Protein AF-0000000079559185 (afdb_homodimer)

pLDDT: mean 90.11, std 10.66, range [38.19, 97.25]

Radius of gyration: 19.34 Å; Cα contacts (8 Å, |Δi|>4): 406; chains: 2; bounding box: 39×50×42 Å

Solvent-accessible surface area (backbone atoms only — not comparable to full-atom values): 12097 Å² total; per-residue (Å²): 124,91,65,56,33,27,35,40,38,40,37,74,59,31,42,34,42,37,38,41,38,71,92,58,37,31,36,39,35,41,38,33,41,38,84,60,42,97,77,75,88,45,91,60,77,40,72,41,22,34,57,38,68,62,51,52,59,58,54,70,74,58,57,94,73,34,48,76,46,80,47,67,48,95,84,58,50,37,40,34,42,37,38,35,38,70,84,82,64,47,76,48,78,48,80,45,73,43,41,93,55,80,88,71,85,129,123,91,65,56,34,27,36,41,37,38,36,73,59,31,42,34,39,39,36,41,37,72,94,59,38,33,38,41,35,41,38,34,40,38,83,60,42,94,74,74,88,46,91,60,76,42,72,42,21,34,57,37,68,61,51,52,59,58,55,70,73,58,58,95,73,34,47,76,47,79,48,68,48,94,82,58,51,37,41,35,42,37,39,35,39,69,83,80,65,46,77,47,79,48,80,44,71,42,42,91,56,80,89,71,84,127

Foldseek 3Di:
DPAFKKKWWDDQFWIKIWTADPVVRDIDMDIDTPVVDPDDDDDDIDIWMDHPVVVVVVCVVADPPWDWDWDADPVRQKIKIWTADPPPRDIDIDIDGIDDDDDDDD/DPAFKKKWWDDQFWIKIWTADPVVRDIDMDIDTCVVDPDDDDDDIDIWMDHPVVVVVVCVVADPPWDWDWDADPVRQKIKIWTADPPPRDIDIDIDGIDDDDDDDD

Structure (mmCIF, N/CA/C/O backbone):
data_AF-0000000079559185-model_v1
#
loop_
_entity.id
_entity.type
_entity.pdbx_description
1 polymer 'Proliferating cell nuclear antigen'
#
loop_
_atom_site.group_PDB
_atom_site.id
_atom_site.type_symbol
_atom_site.label_atom_id
_atom_site.label_alt_id
_atom_site.label_comp_id
_atom_site.label_asym_id
_atom_site.label_entity_id
_atom_site.label_seq_id
_atom_site.pdbx_PDB_ins_code
_atom_site.Cartn_x
_atom_site.Cartn_y
_atom_site.Cartn_z
_atom_site.occupancy
_atom_site.B_iso_or_equiv
_atom_site.auth_seq_id
_atom_site.auth_comp_id
_atom_site.auth_asym_id
_atom_site.auth_atom_id
_atom_site.pdbx_PDB_model_num
ATOM 1 N N . MET A 1 1 ? -5.406 7.66 -22.297 1 38.19 1 MET A N 1
ATOM 2 C CA . MET A 1 1 ? -6.238 7.66 -21.094 1 38.19 1 MET A CA 1
ATOM 3 C C . MET A 1 1 ? -5.465 7.133 -19.891 1 38.19 1 MET A C 1
ATOM 5 O O . MET A 1 1 ? -4.832 6.082 -19.969 1 38.19 1 MET A O 1
ATOM 9 N N . LEU A 1 2 ? -5.008 7.957 -19.156 1 45.78 2 LEU A N 1
ATOM 10 C CA . LEU A 1 2 ? -4.199 7.605 -17.984 1 45.78 2 LEU A CA 1
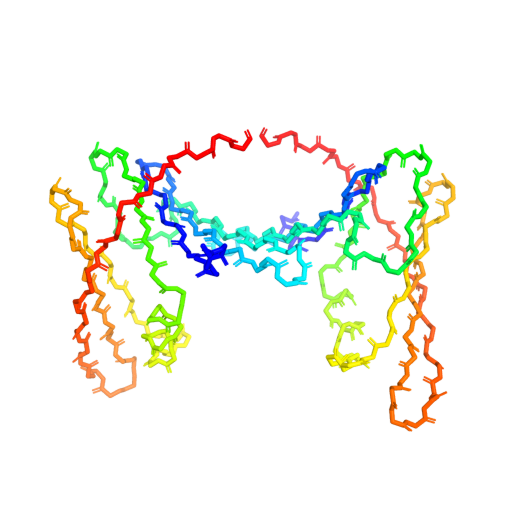ATOM 11 C C . LEU A 1 2 ? -4.887 6.523 -17.156 1 45.78 2 LEU A C 1
ATOM 13 O O . LEU A 1 2 ? -5.891 6.793 -16.5 1 45.78 2 LEU A O 1
ATOM 17 N N . SER A 1 3 ? -5.129 5.289 -17.625 1 65.94 3 SER A N 1
ATOM 18 C CA . SER A 1 3 ? -5.895 4.246 -16.938 1 65.94 3 SER A CA 1
ATOM 19 C C . SER A 1 3 ? -5.184 3.77 -15.68 1 65.94 3 SER A C 1
ATOM 21 O O . SER A 1 3 ? -3.951 3.766 -15.617 1 65.94 3 SER A O 1
ATOM 23 N N . ASN A 1 4 ? -5.973 3.832 -14.539 1 82.81 4 ASN A N 1
ATOM 24 C CA . ASN A 1 4 ? -5.555 3.119 -13.336 1 82.81 4 ASN A CA 1
ATOM 25 C C . ASN A 1 4 ? -5.004 1.736 -13.664 1 82.81 4 ASN A C 1
ATOM 27 O O . ASN A 1 4 ? -5.621 0.979 -14.414 1 82.81 4 ASN A O 1
ATOM 31 N N . GLY A 1 5 ? -3.75 1.573 -13.367 1 89.69 5 GLY A N 1
ATOM 32 C CA . GLY A 1 5 ? -3.1 0.311 -13.688 1 89.69 5 GLY A CA 1
ATOM 33 C C . GLY A 1 5 ? -2.312 -0.262 -12.523 1 89.69 5 GLY A C 1
ATOM 34 O O . GLY A 1 5 ? -2.082 0.424 -11.523 1 89.69 5 GLY A O 1
ATOM 35 N N . ALA A 1 6 ? -2.123 -1.551 -12.695 1 93 6 ALA A N 1
ATOM 36 C CA . ALA A 1 6 ? -1.248 -2.256 -11.758 1 93 6 ALA A CA 1
ATOM 37 C C . ALA A 1 6 ? -0.082 -2.914 -12.492 1 93 6 ALA A C 1
ATOM 39 O O . ALA A 1 6 ? -0.241 -3.406 -13.609 1 93 6 ALA A O 1
ATOM 40 N N . THR A 1 7 ? 1.084 -2.822 -11.852 1 93.69 7 THR A N 1
ATOM 41 C CA . THR A 1 7 ? 2.268 -3.457 -12.422 1 93.69 7 THR A CA 1
ATOM 42 C C . THR A 1 7 ? 2.879 -4.445 -11.438 1 93.69 7 THR A C 1
ATOM 44 O O . THR A 1 7 ? 2.961 -4.164 -10.234 1 93.69 7 THR A O 1
ATOM 47 N N . PHE A 1 8 ? 3.223 -5.57 -11.992 1 92.88 8 PHE A N 1
ATOM 48 C CA . PHE A 1 8 ? 3.932 -6.609 -11.258 1 92.8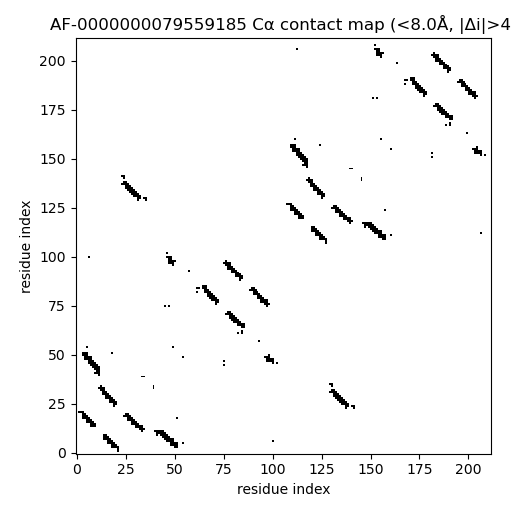8 8 PHE A CA 1
ATOM 49 C C . PHE A 1 8 ? 5.41 -6.625 -11.625 1 92.88 8 PHE A C 1
ATOM 51 O O . PHE A 1 8 ? 5.758 -6.617 -12.805 1 92.88 8 PHE A O 1
ATOM 58 N N . ASP A 1 9 ? 6.172 -6.656 -10.602 1 94.12 9 ASP A N 1
ATOM 59 C CA . ASP A 1 9 ? 7.617 -6.773 -10.781 1 94.12 9 ASP A CA 1
ATOM 60 C C . ASP A 1 9 ? 8.164 -7.984 -10.031 1 94.12 9 ASP A C 1
ATOM 62 O O . ASP A 1 9 ? 8.117 -8.039 -8.797 1 94.12 9 ASP A O 1
ATOM 66 N N . TYR A 1 10 ? 8.703 -8.938 -10.812 1 93.88 10 TYR A N 1
ATOM 67 C CA . TYR A 1 10 ? 9.258 -10.156 -10.234 1 93.88 10 TYR A CA 1
ATOM 68 C C . TYR A 1 10 ? 10.766 -10.219 -10.453 1 93.88 10 TYR A C 1
ATOM 70 O O . TYR A 1 10 ? 11.242 -10 -11.57 1 93.88 10 TYR A O 1
ATOM 78 N N . SER A 1 11 ? 11.453 -10.453 -9.43 1 94.56 11 SER A N 1
ATOM 79 C CA . SER A 1 11 ? 12.867 -10.789 -9.492 1 94.56 11 SER A CA 1
ATOM 80 C C . SER A 1 11 ? 13.18 -12.039 -8.664 1 94.56 11 SER A C 1
ATOM 82 O O . SER A 1 11 ? 12.289 -12.586 -8.008 1 94.56 11 SER A O 1
ATOM 84 N N . SER A 1 12 ? 14.445 -12.422 -8.719 1 94.75 12 SER A N 1
ATOM 85 C CA . SER A 1 12 ? 14.836 -13.578 -7.922 1 94.75 12 SER A CA 1
ATOM 86 C C . SER A 1 12 ? 14.758 -13.273 -6.43 1 94.75 12 SER A C 1
ATOM 88 O O . SER A 1 12 ? 14.688 -14.195 -5.609 1 94.75 12 SER A O 1
ATOM 90 N N . ALA A 1 13 ? 14.672 -12 -6.055 1 94.69 13 ALA A N 1
ATOM 91 C CA . ALA A 1 13 ? 14.773 -11.641 -4.645 1 94.69 13 ALA A CA 1
ATOM 92 C C . ALA A 1 13 ? 13.422 -11.188 -4.09 1 94.69 13 ALA A C 1
ATOM 94 O O . ALA A 1 13 ? 13.195 -11.25 -2.881 1 94.69 13 ALA A O 1
ATOM 95 N N . ARG A 1 14 ? 12.586 -10.672 -5.027 1 95.25 14 ARG A N 1
ATOM 96 C CA . ARG A 1 14 ? 11.391 -10.039 -4.484 1 95.25 14 ARG A CA 1
ATOM 97 C C . ARG A 1 14 ? 10.266 -10.016 -5.52 1 95.25 14 ARG A C 1
ATOM 99 O O . ARG A 1 14 ? 10.516 -10.141 -6.719 1 95.25 14 ARG A O 1
ATOM 106 N N . PHE A 1 15 ? 9.125 -9.961 -4.973 1 95.5 15 PHE A N 1
ATOM 107 C CA . PHE A 1 15 ? 7.922 -9.602 -5.715 1 95.5 15 PHE A CA 1
ATOM 108 C C . PHE A 1 15 ? 7.426 -8.219 -5.309 1 95.5 15 PHE A C 1
ATOM 110 O O . PHE A 1 15 ? 7.414 -7.883 -4.125 1 95.5 15 PHE A O 1
ATOM 117 N N . SER A 1 16 ? 7.055 -7.336 -6.34 1 96.25 16 SER A N 1
ATOM 118 C CA . SER A 1 16 ? 6.457 -6.043 -6.027 1 96.25 16 SER A CA 1
ATOM 119 C C . SER A 1 16 ? 5.219 -5.785 -6.879 1 96.25 16 SER A C 1
ATOM 121 O O . SER A 1 1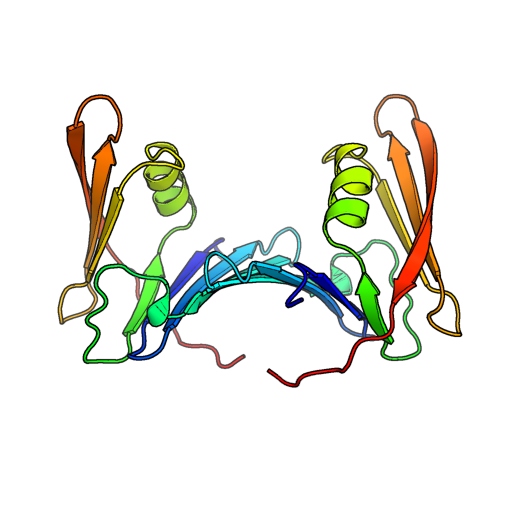6 ? 5.164 -6.188 -8.039 1 96.25 16 SER A O 1
ATOM 123 N N . LEU A 1 17 ? 4.266 -5.207 -6.277 1 95.38 17 LEU A N 1
ATOM 124 C CA . LEU A 1 17 ? 3.037 -4.758 -6.926 1 95.38 17 LEU A CA 1
ATOM 125 C C . LEU A 1 17 ? 2.848 -3.256 -6.754 1 95.38 17 LEU A C 1
ATOM 127 O O . LEU A 1 17 ? 2.932 -2.736 -5.641 1 95.38 17 LEU A O 1
ATOM 131 N N . GLU A 1 18 ? 2.674 -2.598 -7.887 1 94.69 18 GLU A N 1
ATOM 132 C CA . GLU A 1 18 ? 2.432 -1.158 -7.867 1 94.69 18 GLU A CA 1
ATOM 133 C C . GLU A 1 18 ? 1.095 -0.815 -8.516 1 94.69 18 GLU A C 1
ATOM 135 O O . GLU A 1 18 ? 0.798 -1.279 -9.625 1 94.69 18 GLU A O 1
ATOM 140 N N . ALA A 1 19 ? 0.3 -0.101 -7.82 1 93.81 19 ALA A N 1
ATOM 141 C CA . ALA A 1 19 ? -0.965 0.398 -8.352 1 93.81 19 ALA A CA 1
ATOM 142 C C . ALA A 1 19 ? -1.006 1.923 -8.336 1 93.81 19 ALA A C 1
ATOM 144 O O . ALA A 1 19 ? -0.575 2.549 -7.359 1 93.81 19 ALA A O 1
ATOM 145 N N . ILE A 1 20 ? -1.457 2.459 -9.43 1 90.81 20 ILE A N 1
ATOM 146 C CA . ILE A 1 20 ? -1.522 3.912 -9.555 1 90.81 20 ILE A CA 1
ATOM 147 C C . ILE A 1 20 ? -2.979 4.352 -9.688 1 90.81 20 ILE A C 1
ATOM 149 O O . ILE A 1 20 ? -3.758 3.734 -10.414 1 90.81 20 ILE A O 1
ATOM 153 N N . ASP A 1 21 ? -3.305 5.312 -8.898 1 89.5 21 ASP A N 1
ATOM 154 C CA . ASP A 1 21 ? -4.566 6.039 -9.016 1 89.5 21 ASP A CA 1
ATOM 155 C C . ASP A 1 21 ? -4.328 7.488 -9.43 1 89.5 21 ASP A C 1
ATOM 157 O O . ASP A 1 21 ? -3.992 8.328 -8.594 1 89.5 21 ASP A O 1
ATOM 161 N N . PHE A 1 22 ? -4.594 7.789 -10.695 1 87.19 22 PHE A N 1
ATOM 162 C CA . PHE A 1 22 ? -4.312 9.102 -11.266 1 87.19 22 PHE A CA 1
ATOM 163 C C . PHE A 1 22 ? -5.262 10.148 -10.695 1 87.19 22 PHE A C 1
ATOM 165 O O . PHE A 1 22 ? -4.883 11.312 -10.523 1 87.19 22 PHE A O 1
ATOM 172 N N . ASN A 1 23 ? -6.453 9.773 -10.391 1 85.38 23 ASN A N 1
ATOM 173 C CA . ASN A 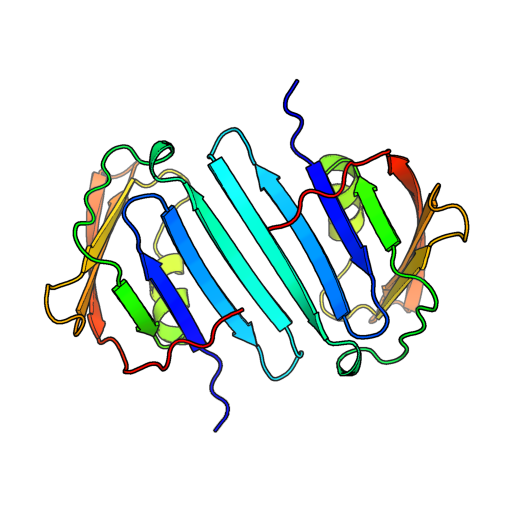1 23 ? -7.441 10.719 -9.883 1 85.38 23 ASN A CA 1
ATOM 174 C C . ASN A 1 23 ? -7.012 11.312 -8.547 1 85.38 23 ASN A C 1
ATOM 176 O O . ASN A 1 23 ? -7.266 12.492 -8.281 1 85.38 23 ASN A O 1
ATOM 180 N N . HIS A 1 24 ? -6.297 10.594 -7.789 1 86.06 24 HIS A N 1
ATOM 181 C CA . HIS A 1 24 ? -5.891 11.039 -6.461 1 86.06 24 HIS A CA 1
ATOM 182 C C . HIS A 1 24 ? -4.375 11.18 -6.371 1 86.06 24 HIS A C 1
ATOM 184 O O . HIS A 1 24 ? -3.834 11.398 -5.285 1 86.06 24 HIS A O 1
ATOM 190 N N . SER A 1 25 ? -3.773 11.125 -7.504 1 90.62 25 SER A N 1
ATOM 191 C CA . SER A 1 25 ? -2.32 11.234 -7.566 1 90.62 25 SER A CA 1
ATOM 192 C C . SER A 1 25 ? -1.653 10.328 -6.535 1 90.62 25 SER A C 1
ATOM 194 O O . SER A 1 25 ? -0.763 10.766 -5.805 1 90.62 25 SER A O 1
ATOM 196 N N . LYS A 1 26 ? -2.154 9.109 -6.477 1 93.56 26 LYS A N 1
ATOM 197 C CA . LYS A 1 26 ? -1.707 8.148 -5.473 1 93.56 26 LYS A CA 1
ATOM 198 C C . LYS A 1 26 ? -1.08 6.922 -6.125 1 93.56 26 LYS A C 1
ATOM 200 O O . LYS A 1 26 ? -1.583 6.422 -7.137 1 93.56 26 LYS A O 1
ATOM 205 N N . THR A 1 27 ? 0.008 6.477 -5.488 1 94.81 27 THR A N 1
ATOM 206 C CA . THR A 1 27 ? 0.634 5.203 -5.828 1 94.81 27 THR A CA 1
ATOM 207 C C . THR A 1 27 ? 0.78 4.324 -4.59 1 94.81 27 THR A C 1
ATOM 209 O O . THR A 1 27 ? 1.235 4.789 -3.541 1 94.81 27 THR A O 1
ATOM 212 N N . VAL A 1 28 ? 0.348 3.168 -4.742 1 95.69 28 VAL A N 1
ATOM 213 C CA . VAL A 1 28 ? 0.583 2.189 -3.688 1 95.69 28 VAL A CA 1
ATOM 214 C C . VAL A 1 28 ? 1.521 1.097 -4.195 1 95.69 28 VAL A C 1
ATOM 216 O O . VAL A 1 28 ? 1.368 0.609 -5.316 1 95.69 28 VAL A O 1
ATOM 219 N N . VAL A 1 29 ? 2.461 0.797 -3.285 1 96.31 29 VAL A N 1
ATOM 220 C CA . VAL A 1 29 ? 3.432 -0.24 -3.621 1 96.31 29 VAL A CA 1
ATOM 221 C C . VAL A 1 29 ? 3.467 -1.291 -2.514 1 96.31 29 VAL A C 1
ATOM 223 O O . VAL A 1 29 ? 3.547 -0.953 -1.33 1 96.31 29 VAL A O 1
ATOM 226 N N . LEU A 1 30 ? 3.344 -2.5 -2.922 1 96.75 30 LEU A N 1
ATOM 227 C CA . LEU A 1 30 ? 3.547 -3.652 -2.053 1 96.75 30 LEU A CA 1
ATOM 228 C C . LEU A 1 30 ? 4.836 -4.383 -2.41 1 96.75 30 LEU A C 1
ATOM 230 O O . LEU A 1 30 ? 5.078 -4.688 -3.58 1 96.75 30 LEU A O 1
ATOM 234 N N . LEU A 1 31 ? 5.641 -4.586 -1.421 1 96.69 31 LEU A N 1
ATOM 235 C CA . LEU A 1 31 ? 6.875 -5.34 -1.604 1 96.69 31 LEU A CA 1
ATOM 236 C C . LEU A 1 31 ? 6.891 -6.582 -0.724 1 96.69 31 LEU A C 1
ATOM 238 O O . LEU A 1 31 ? 6.648 -6.5 0.482 1 96.69 31 LEU A O 1
ATOM 242 N N . LEU A 1 32 ? 7.199 -7.695 -1.331 1 96.06 32 LEU A N 1
ATOM 243 C CA . LEU A 1 32 ? 7.348 -8.953 -0.606 1 96.06 32 LEU A CA 1
ATOM 244 C C . LEU A 1 32 ? 8.695 -9.602 -0.912 1 96.06 32 LEU A C 1
ATOM 246 O O . LEU A 1 32 ? 9.047 -9.781 -2.078 1 96.06 32 LEU A O 1
ATOM 250 N N . HIS A 1 33 ? 9.375 -9.93 0.141 1 96 33 HIS A N 1
ATOM 251 C CA . HIS A 1 33 ? 10.633 -10.641 -0.039 1 96 33 HIS A CA 1
ATOM 252 C C . HIS A 1 33 ? 10.398 -12.109 -0.39 1 96 33 HIS A C 1
ATOM 254 O O . HIS A 1 33 ? 9.477 -12.734 0.135 1 96 33 HIS A O 1
ATOM 260 N N . ALA A 1 34 ? 11.367 -12.633 -1.214 1 95.5 34 ALA A N 1
ATOM 261 C CA . ALA A 1 34 ? 11.266 -14.023 -1.666 1 95.5 34 ALA A CA 1
ATOM 262 C C . ALA A 1 34 ? 11.234 -14.984 -0.483 1 95.5 34 ALA A C 1
ATOM 264 O O . ALA A 1 34 ? 10.539 -16 -0.521 1 95.5 34 ALA A O 1
ATOM 265 N N . ARG A 1 35 ? 11.875 -14.633 0.538 1 93.38 35 ARG A N 1
ATOM 266 C CA . ARG A 1 35 ? 12.023 -15.516 1.689 1 93.38 35 ARG A CA 1
ATOM 267 C C . ARG A 1 35 ? 10.688 -15.695 2.414 1 93.38 35 ARG A C 1
ATOM 269 O O . ARG A 1 35 ? 10.539 -16.609 3.223 1 93.38 35 ARG A O 1
ATOM 276 N N . GLY A 1 36 ? 9.758 -14.852 2.18 1 93.62 36 GLY A N 1
ATOM 277 C CA . GLY A 1 36 ? 8.453 -14.93 2.824 1 93.62 36 GLY A CA 1
ATOM 278 C C . GLY A 1 36 ? 7.516 -15.906 2.145 1 93.62 36 GLY A C 1
ATOM 279 O O . GLY A 1 36 ? 6.41 -16.156 2.635 1 93.62 36 GLY A O 1
ATOM 280 N N . PHE A 1 37 ? 7.941 -16.5 1.024 1 94.25 37 PHE A N 1
ATOM 281 C CA . PHE A 1 37 ? 7.133 -17.453 0.273 1 94.25 37 PHE A CA 1
ATOM 282 C C . PHE A 1 37 ? 7.512 -18.891 0.631 1 94.25 37 PHE A C 1
ATOM 284 O O . PHE A 1 37 ? 8.672 -19.156 0.96 1 94.25 37 PHE A O 1
ATOM 291 N N . TYR A 1 38 ? 6.473 -19.703 0.568 1 95 38 TYR A N 1
ATOM 292 C CA . TYR A 1 38 ? 6.777 -21.125 0.742 1 95 38 TYR A CA 1
ATOM 293 C C . TYR A 1 38 ? 7.66 -21.625 -0.391 1 95 38 TYR A C 1
ATOM 295 O O . TYR A 1 38 ? 8.602 -22.391 -0.157 1 95 38 TYR A O 1
ATOM 303 N N . HIS A 1 39 ? 7.293 -21.25 -1.595 1 95.56 39 HIS A N 1
ATOM 304 C CA . HIS A 1 39 ? 8.062 -21.547 -2.801 1 95.56 39 HIS A CA 1
ATOM 305 C C . HIS A 1 39 ? 8.141 -20.312 -3.705 1 95.56 39 HIS A C 1
ATOM 307 O O . HIS A 1 39 ? 7.137 -19.641 -3.932 1 95.56 39 HIS A O 1
ATOM 313 N N . TYR A 1 40 ? 9.375 -20.047 -4.07 1 95.75 40 TYR A N 1
ATOM 314 C CA . TYR A 1 40 ? 9.594 -18.891 -4.938 1 95.75 40 TYR A CA 1
ATOM 315 C C . TYR A 1 40 ? 10.648 -19.188 -5.992 1 95.75 40 TYR A C 1
ATOM 317 O O . TYR A 1 40 ? 11.828 -19.375 -5.672 1 95.75 40 TYR A O 1
ATOM 325 N N . LEU A 1 41 ? 10.164 -19.328 -7.27 1 94 41 LEU A N 1
ATOM 326 C CA . LEU A 1 41 ? 11.062 -19.578 -8.391 1 94 41 LEU A CA 1
ATOM 327 C C . LEU A 1 41 ? 10.883 -18.516 -9.477 1 94 41 LEU A C 1
ATOM 329 O O . LEU A 1 41 ? 9.797 -18.406 -10.047 1 94 41 LEU A O 1
ATOM 333 N N . CYS A 1 42 ? 11.867 -17.734 -9.57 1 91.94 42 CYS A N 1
ATOM 334 C CA . CYS A 1 42 ? 11.883 -16.719 -10.617 1 91.94 42 CYS A CA 1
ATOM 335 C C . CYS A 1 42 ? 13.25 -16.672 -11.297 1 91.94 42 CYS A C 1
ATOM 337 O O . CYS A 1 42 ? 14.25 -16.328 -10.656 1 91.94 42 CYS A O 1
ATOM 339 N N . HIS A 1 43 ? 13.234 -17.016 -12.539 1 86.5 43 HIS A N 1
ATOM 340 C CA . HIS A 1 43 ? 14.5 -17.078 -13.266 1 86.5 43 HIS A CA 1
ATOM 341 C C . HIS A 1 43 ? 14.812 -15.75 -13.945 1 86.5 43 HIS A C 1
ATOM 343 O O . HIS A 1 43 ? 15.969 -15.32 -13.984 1 86.5 43 HIS A O 1
ATOM 349 N N . ASP A 1 44 ? 13.852 -15.148 -14.508 1 88.62 44 ASP A N 1
ATOM 350 C CA . ASP A 1 44 ? 14.031 -13.867 -15.18 1 88.62 44 ASP A CA 1
ATOM 351 C C . ASP A 1 44 ? 13.25 -12.758 -14.469 1 88.62 44 ASP A C 1
ATOM 353 O O . ASP A 1 44 ? 12.188 -13.008 -13.898 1 88.62 44 ASP A O 1
ATOM 357 N N . ASN A 1 45 ? 13.875 -11.578 -14.531 1 90.81 45 ASN A N 1
ATOM 358 C CA . ASN A 1 45 ? 13.094 -10.438 -14.07 1 90.81 45 ASN A CA 1
ATOM 359 C C . ASN A 1 45 ? 11.922 -10.141 -15.008 1 90.81 45 ASN A C 1
ATOM 361 O O . ASN A 1 45 ? 12.102 -10.07 -16.219 1 90.81 45 ASN A O 1
ATOM 365 N N . LEU A 1 46 ? 10.789 -10.094 -14.398 1 90.75 46 LEU A N 1
ATOM 366 C CA . LEU A 1 46 ? 9.594 -9.828 -15.195 1 90.75 46 LEU A CA 1
ATOM 367 C C . LEU A 1 46 ? 8.898 -8.555 -14.719 1 90.75 46 LEU A C 1
ATOM 369 O O . LEU A 1 46 ? 8.82 -8.297 -13.516 1 90.75 46 LEU A O 1
ATOM 373 N N . TYR A 1 47 ? 8.539 -7.73 -15.703 1 92.44 47 TYR A N 1
ATOM 374 C CA . TYR A 1 47 ? 7.762 -6.516 -15.477 1 92.44 47 TYR A CA 1
ATOM 375 C C . TYR A 1 47 ? 6.492 -6.52 -16.312 1 92.44 47 TYR A C 1
ATOM 377 O O . TYR A 1 47 ? 6.547 -6.371 -17.547 1 92.44 47 TYR A O 1
ATOM 385 N N . LEU A 1 48 ? 5.34 -6.617 -15.547 1 91.75 48 LEU A N 1
ATOM 386 C CA . LEU A 1 48 ? 4.105 -6.914 -16.266 1 91.75 48 LEU A CA 1
ATOM 387 C C . LEU A 1 48 ? 3 -5.941 -15.867 1 91.75 48 LEU A C 1
ATOM 389 O O . LEU A 1 48 ? 2.957 -5.473 -14.727 1 91.75 48 LEU A O 1
ATOM 393 N N . GLY A 1 49 ? 2.148 -5.641 -16.766 1 93.5 49 GLY A N 1
ATOM 394 C CA . GLY A 1 49 ? 1.017 -4.762 -16.516 1 93.5 49 GLY A CA 1
ATOM 395 C C . GLY A 1 49 ? -0.319 -5.48 -16.562 1 93.5 49 GLY A C 1
ATOM 396 O O . GLY A 1 49 ? -0.488 -6.438 -17.312 1 93.5 49 GLY A O 1
ATOM 397 N N . MET A 1 50 ? -1.161 -4.938 -15.742 1 91.25 50 MET A N 1
ATOM 398 C CA . MET A 1 50 ? -2.516 -5.484 -15.734 1 91.25 50 MET A CA 1
ATOM 399 C C . MET A 1 50 ? -3.537 -4.402 -15.406 1 91.25 50 MET A C 1
ATOM 401 O O . MET A 1 50 ? -3.197 -3.393 -14.781 1 91.25 50 MET A O 1
ATOM 405 N N . ASP A 1 51 ? -4.719 -4.727 -15.906 1 89.25 51 ASP A N 1
ATOM 406 C CA . ASP A 1 51 ? -5.836 -3.867 -15.531 1 89.25 51 ASP A CA 1
ATOM 407 C C . ASP A 1 51 ? -6.16 -4.004 -14.047 1 89.25 51 ASP A C 1
ATOM 409 O O . ASP A 1 51 ? -6.344 -5.113 -13.547 1 89.25 51 ASP A O 1
ATOM 413 N N . LEU A 1 52 ? -6.211 -2.9 -13.383 1 89.31 52 LEU A N 1
ATOM 414 C CA . LEU A 1 52 ? -6.41 -2.891 -11.938 1 89.31 52 LEU A CA 1
ATOM 415 C C . LEU A 1 52 ? -7.777 -3.465 -11.57 1 89.31 52 LEU A C 1
ATOM 417 O O . LEU A 1 52 ? -7.91 -4.172 -10.57 1 89.31 52 LEU A O 1
ATOM 421 N N . HIS A 1 53 ? -8.742 -3.123 -12.297 1 90.25 53 HIS A N 1
ATOM 422 C CA . HIS A 1 53 ? -10.078 -3.643 -12.062 1 90.25 53 HIS A CA 1
ATOM 423 C C . HIS A 1 53 ? -10.094 -5.168 -12.109 1 90.25 53 HIS A C 1
ATOM 425 O O . HIS A 1 53 ? -10.656 -5.812 -11.219 1 90.25 53 HIS A O 1
ATOM 431 N N . THR A 1 54 ? -9.477 -5.727 -13.086 1 90 54 THR A N 1
ATOM 432 C CA . THR A 1 54 ? -9.406 -7.176 -13.242 1 90 54 THR A CA 1
ATOM 433 C C . THR A 1 54 ? -8.703 -7.809 -12.047 1 90 54 THR A C 1
ATOM 435 O O . THR A 1 54 ? -9.172 -8.812 -11.5 1 90 54 THR A O 1
ATOM 438 N N . MET A 1 55 ? -7.637 -7.227 -11.641 1 89.19 55 MET A N 1
ATOM 439 C CA . MET A 1 55 ? -6.887 -7.734 -10.5 1 89.19 55 MET A CA 1
ATOM 440 C C . MET A 1 55 ? -7.73 -7.688 -9.227 1 89.19 55 MET A C 1
ATOM 442 O O . MET A 1 55 ? -7.754 -8.648 -8.461 1 89.19 55 MET A O 1
ATOM 446 N N . THR A 1 56 ? -8.328 -6.551 -9.031 1 91.56 56 THR A N 1
ATOM 447 C CA . THR A 1 56 ? -9.172 -6.379 -7.855 1 91.56 56 THR A CA 1
ATOM 448 C C . THR A 1 56 ? -10.258 -7.453 -7.805 1 91.56 56 THR A C 1
ATOM 450 O O . THR A 1 56 ? -10.508 -8.039 -6.746 1 91.56 56 THR A O 1
ATOM 453 N N . ASN A 1 57 ? -10.844 -7.754 -8.883 1 92.94 57 ASN A N 1
ATOM 454 C CA . ASN A 1 57 ? -11.891 -8.773 -8.969 1 92.94 57 ASN A CA 1
ATOM 455 C C . ASN A 1 57 ? -11.367 -10.141 -8.555 1 92.94 57 ASN A C 1
ATOM 457 O O . ASN A 1 57 ? -12.039 -10.875 -7.824 1 92.94 57 ASN A O 1
ATOM 461 N N . VAL A 1 58 ? -10.234 -10.461 -8.969 1 93.06 58 VAL A N 1
ATOM 462 C CA . VAL A 1 58 ? -9.641 -11.758 -8.656 1 93.06 58 VAL A CA 1
ATOM 463 C C . VAL A 1 58 ? -9.312 -11.828 -7.168 1 93.06 58 VAL A C 1
ATOM 465 O O . VAL A 1 58 ? -9.578 -12.844 -6.52 1 93.06 58 VAL A O 1
ATOM 468 N N . LEU A 1 59 ? -8.836 -10.773 -6.629 1 90.56 59 LEU A N 1
ATOM 469 C CA . LEU A 1 59 ? -8.383 -10.773 -5.242 1 90.56 59 LEU A CA 1
ATOM 470 C C . LEU A 1 59 ? -9.57 -10.773 -4.281 1 90.56 59 LEU A C 1
ATOM 472 O O . LEU A 1 59 ? -9.414 -11.109 -3.104 1 90.56 59 LEU A O 1
ATOM 476 N N . ARG A 1 60 ? -10.656 -10.383 -4.727 1 91.56 60 ARG A N 1
ATOM 477 C CA . ARG A 1 60 ? -11.875 -10.422 -3.916 1 91.56 60 ARG A CA 1
ATOM 478 C C . ARG A 1 60 ? -12.297 -11.859 -3.635 1 91.56 60 ARG A C 1
ATOM 480 O O . ARG A 1 60 ? -13.102 -12.102 -2.729 1 91.56 60 ARG A O 1
ATOM 487 N N . CYS A 1 61 ? -11.773 -12.734 -4.328 1 90.94 61 CYS A N 1
ATOM 488 C CA . CYS A 1 61 ? -12.203 -14.117 -4.215 1 90.94 61 CYS A CA 1
ATOM 489 C C . CYS A 1 61 ? -11.328 -14.883 -3.232 1 90.94 61 CYS A C 1
ATOM 491 O O . CYS A 1 61 ? -11.547 -16.062 -2.982 1 90.94 61 CYS A O 1
ATOM 493 N N . VAL A 1 62 ? -10.375 -14.266 -2.646 1 93.5 62 VAL A N 1
ATOM 494 C CA . VAL A 1 62 ? -9.391 -14.953 -1.822 1 93.5 62 VAL A CA 1
ATOM 495 C C . VAL A 1 62 ? -9.508 -14.492 -0.372 1 93.5 62 VAL A C 1
ATOM 497 O O . VAL A 1 62 ? -9.719 -13.305 -0.108 1 93.5 62 VAL A O 1
ATOM 500 N N . ASN A 1 63 ? -9.406 -15.484 0.485 1 92.69 63 ASN A N 1
ATOM 501 C CA . ASN A 1 63 ? -9.383 -15.18 1.911 1 92.69 63 ASN A CA 1
ATOM 502 C C . ASN A 1 63 ? -7.957 -15.055 2.439 1 92.69 63 ASN A C 1
ATOM 504 O O . ASN A 1 63 ? -7.02 -15.578 1.837 1 92.69 63 ASN A O 1
ATOM 508 N N . ASN A 1 64 ? -7.809 -14.461 3.621 1 89.75 64 ASN A N 1
ATOM 509 C CA . ASN A 1 64 ? -6.508 -14.164 4.207 1 89.75 64 ASN A CA 1
ATOM 510 C C . ASN A 1 64 ? -5.719 -15.438 4.504 1 89.75 64 ASN A C 1
ATOM 512 O O . ASN A 1 64 ? -4.488 -15.43 4.473 1 89.75 64 ASN A O 1
ATOM 516 N N . ASP A 1 65 ? -6.449 -16.516 4.676 1 93.62 65 ASP A N 1
ATOM 517 C CA . ASP A 1 65 ? -5.781 -17.734 5.082 1 93.62 65 ASP A CA 1
ATOM 518 C C . ASP A 1 65 ? -5.617 -18.688 3.902 1 93.62 65 ASP A C 1
ATOM 520 O O . ASP A 1 65 ? -5.082 -19.797 4.055 1 93.62 65 ASP A O 1
ATOM 524 N N . ASP A 1 66 ? -6.082 -18.219 2.791 1 95.5 66 ASP A N 1
ATOM 525 C CA . ASP A 1 66 ? -5.961 -19.078 1.617 1 95.5 66 ASP A CA 1
ATOM 526 C C . ASP A 1 66 ? -4.512 -19.172 1.142 1 95.5 66 ASP A C 1
ATOM 528 O O . ASP A 1 66 ? -3.734 -18.234 1.345 1 95.5 66 ASP A O 1
ATOM 532 N N . SER A 1 67 ? -4.172 -20.297 0.51 1 96 67 SER A N 1
ATOM 533 C CA . SER A 1 67 ? -2.902 -20.406 -0.205 1 96 67 SER A CA 1
ATOM 534 C C . SER A 1 67 ? -3.012 -19.828 -1.611 1 96 67 SER A C 1
ATOM 536 O O . SER A 1 67 ? -4.012 -20.031 -2.301 1 96 67 SER A O 1
ATOM 538 N N . THR A 1 68 ? -1.996 -19.078 -1.886 1 96 68 THR A N 1
ATOM 539 C CA . THR A 1 68 ? -2.006 -18.438 -3.199 1 96 68 THR A CA 1
ATOM 540 C C . THR A 1 68 ? -0.746 -18.797 -3.982 1 96 68 THR A C 1
ATOM 542 O O . THR A 1 68 ? 0.353 -18.828 -3.424 1 96 68 THR A O 1
ATOM 545 N N . THR A 1 69 ? -0.905 -19.078 -5.328 1 95.44 69 THR A N 1
ATOM 546 C CA . THR A 1 69 ? 0.196 -19.297 -6.262 1 95.44 69 THR A CA 1
ATOM 547 C C . THR A 1 69 ? 0.029 -18.406 -7.496 1 95.44 69 THR A C 1
ATOM 549 O O . THR A 1 69 ? -1.075 -18.281 -8.031 1 95.44 69 THR A O 1
ATOM 552 N N . THR A 1 70 ? 1.103 -17.844 -7.875 1 95.38 70 THR A N 1
ATOM 553 C CA . THR A 1 70 ? 1.12 -17.078 -9.117 1 95.38 70 THR A CA 1
ATOM 554 C C . THR A 1 70 ? 2.141 -17.656 -10.094 1 95.38 70 THR A C 1
ATOM 556 O O . THR A 1 70 ? 3.266 -17.984 -9.703 1 95.38 70 THR A O 1
ATOM 559 N N . GLU A 1 71 ? 1.709 -17.812 -11.344 1 94.94 71 GLU A N 1
ATOM 560 C CA . GLU A 1 71 ? 2.564 -18.297 -12.414 1 94.94 71 GLU A CA 1
ATOM 561 C C . GLU A 1 71 ? 2.482 -17.406 -13.641 1 94.94 71 GLU A C 1
ATOM 563 O O . GLU A 1 71 ? 1.389 -17.047 -14.094 1 94.94 71 GLU A O 1
ATOM 568 N N . VAL A 1 72 ? 3.637 -17.031 -14.109 1 93.38 72 VAL A N 1
ATOM 569 C CA . VAL A 1 72 ? 3.707 -16.234 -15.328 1 93.38 72 VAL A CA 1
ATOM 570 C C . VAL A 1 72 ? 4.379 -17.047 -16.438 1 93.38 72 VAL A C 1
ATOM 572 O O . VAL A 1 72 ? 5.359 -17.75 -16.188 1 93.38 72 VAL A O 1
ATOM 575 N N . ASP A 1 73 ? 3.74 -16.906 -17.578 1 89.31 73 ASP A N 1
ATOM 576 C CA . ASP A 1 73 ? 4.324 -17.656 -18.688 1 89.31 73 ASP A CA 1
ATOM 577 C C . ASP A 1 73 ? 5.645 -17.031 -19.141 1 89.31 73 ASP A C 1
ATOM 579 O O . ASP A 1 73 ? 5.957 -15.891 -18.766 1 89.31 73 ASP A O 1
ATOM 583 N N . HIS A 1 74 ? 6.43 -17.703 -19.906 1 83.06 74 HIS A N 1
ATOM 584 C CA . HIS A 1 74 ? 7.777 -17.297 -20.281 1 83.06 74 HIS A CA 1
ATOM 585 C C . HIS A 1 74 ? 7.75 -16.031 -21.125 1 83.06 74 HIS A C 1
ATOM 587 O O . HIS A 1 74 ? 8.695 -15.242 -21.109 1 83.06 74 HIS A O 1
ATOM 593 N N . HIS A 1 75 ? 6.652 -15.805 -21.875 1 84 75 HIS A N 1
ATOM 594 C CA . HIS A 1 75 ? 6.562 -14.656 -22.766 1 84 75 HIS A CA 1
ATOM 595 C C . HIS A 1 75 ? 6 -13.438 -22.047 1 84 75 HIS A C 1
ATOM 597 O O . HIS A 1 75 ? 6.023 -12.328 -22.578 1 84 75 HIS A O 1
ATOM 603 N N . GLY A 1 76 ? 5.52 -13.703 -20.938 1 86.69 76 GLY A N 1
ATOM 604 C CA . GLY A 1 76 ? 4.926 -12.594 -20.203 1 86.69 76 GLY A CA 1
ATOM 605 C C . GLY A 1 76 ? 3.594 -12.148 -20.766 1 86.69 76 GLY A C 1
ATOM 606 O O . GLY A 1 76 ? 3.246 -10.969 -20.703 1 86.69 76 GLY A O 1
ATOM 607 N N . ASP A 1 77 ? 2.836 -13.062 -21.391 1 90.75 77 ASP A N 1
ATOM 608 C CA . ASP A 1 77 ? 1.55 -12.727 -21.984 1 90.75 77 ASP A CA 1
ATOM 609 C C . ASP A 1 77 ? 0.401 -13 -21.031 1 90.75 77 ASP A C 1
ATOM 611 O O . ASP A 1 77 ? -0.659 -12.383 -21.109 1 90.75 77 ASP A O 1
ATOM 615 N N . ILE A 1 78 ? 0.698 -13.984 -20.141 1 94 78 ILE A N 1
ATOM 616 C CA . ILE A 1 78 ? -0.393 -14.398 -19.266 1 94 78 ILE A CA 1
ATOM 617 C C . ILE A 1 78 ? 0.135 -14.602 -17.844 1 94 78 ILE A C 1
ATOM 619 O O . ILE A 1 78 ? 1.297 -14.969 -17.656 1 94 78 ILE A O 1
ATOM 623 N N . VAL A 1 79 ? -0.749 -14.32 -16.922 1 94.31 79 VAL A N 1
ATOM 624 C CA . VAL A 1 79 ? -0.502 -14.672 -15.523 1 94.31 79 VAL A CA 1
ATOM 625 C C . VAL A 1 79 ? -1.641 -15.547 -15 1 94.31 79 VAL A C 1
ATOM 627 O O . VAL A 1 79 ? -2.811 -15.297 -15.305 1 94.31 79 VAL A O 1
ATOM 630 N N . ALA A 1 80 ? -1.243 -16.609 -14.289 1 96.31 80 ALA A N 1
ATOM 631 C CA . ALA A 1 80 ? -2.23 -17.484 -13.664 1 96.31 80 ALA A CA 1
ATOM 632 C C . ALA A 1 80 ? -2.162 -17.375 -12.141 1 96.31 80 ALA A C 1
ATOM 634 O O . ALA A 1 80 ? -1.078 -17.453 -11.555 1 96.31 80 ALA A O 1
ATOM 635 N N . PHE A 1 81 ? -3.326 -17.188 -11.578 1 95.75 81 PHE A N 1
ATOM 636 C CA . PHE A 1 81 ? -3.477 -17.219 -10.133 1 95.75 81 PHE A CA 1
ATOM 637 C C . PHE A 1 81 ? -4.234 -18.484 -9.703 1 95.75 81 PHE A C 1
ATOM 639 O O . PHE A 1 81 ? -5.262 -18.828 -10.289 1 95.75 81 PHE A O 1
ATOM 646 N N . THR A 1 82 ? -3.668 -19.125 -8.703 1 96.81 82 THR A N 1
ATOM 647 C CA . THR A 1 82 ? -4.332 -20.281 -8.094 1 96.81 82 THR A CA 1
ATOM 648 C C . THR A 1 82 ? -4.523 -20.062 -6.598 1 96.81 82 THR A C 1
ATOM 650 O O . THR A 1 82 ? -3.566 -19.75 -5.883 1 96.81 82 THR A O 1
ATOM 653 N N . PHE A 1 83 ? -5.809 -20.141 -6.207 1 96.81 83 PHE A N 1
ATOM 654 C CA . PHE A 1 83 ? -6.129 -20.016 -4.793 1 96.81 83 PHE A CA 1
ATOM 655 C C . PHE A 1 83 ? -6.691 -21.328 -4.246 1 96.81 83 PHE A C 1
ATOM 657 O O . PHE A 1 83 ? -7.484 -22 -4.91 1 96.81 83 PHE A O 1
ATOM 664 N N . GLN A 1 84 ? -6.207 -21.688 -3.094 1 97.25 84 GLN A N 1
ATOM 665 C CA . GLN A 1 84 ? -6.73 -22.859 -2.383 1 97.25 84 GLN A CA 1
ATOM 666 C C . GLN A 1 84 ? -7.363 -22.453 -1.056 1 97.25 84 GLN A C 1
ATOM 668 O O . GLN A 1 84 ? -6.672 -21.969 -0.154 1 97.25 84 GLN A O 1
ATOM 673 N N . ASP A 1 85 ? -8.703 -22.719 -0.952 1 97 85 ASP A N 1
ATOM 674 C CA . ASP A 1 85 ? -9.477 -22.375 0.241 1 97 85 ASP A CA 1
ATOM 675 C C . ASP A 1 85 ? -8.992 -23.172 1.451 1 97 85 ASP A C 1
ATOM 677 O O . ASP A 1 85 ? -8.859 -24.391 1.378 1 97 85 ASP A O 1
ATOM 681 N N . SER A 1 86 ? -8.75 -22.484 2.467 1 95.25 86 SER A N 1
ATOM 682 C CA . SER A 1 86 ? -8.18 -23.125 3.646 1 95.25 86 SER A CA 1
ATOM 683 C C . SER A 1 86 ? -9.234 -23.891 4.426 1 95.25 86 SER A C 1
ATOM 685 O O . SER A 1 86 ? -8.906 -24.75 5.258 1 95.25 86 SER A O 1
ATOM 687 N N . VAL A 1 87 ? -10.492 -23.594 4.25 1 95.75 87 VAL A N 1
ATOM 688 C CA . VAL A 1 87 ? -11.578 -24.25 4.984 1 95.75 87 VAL A CA 1
ATOM 689 C C . VAL A 1 87 ? -12.18 -25.359 4.133 1 95.75 87 VAL A C 1
ATOM 691 O O . VAL A 1 87 ? -12.18 -26.531 4.535 1 95.75 87 VAL A O 1
ATOM 694 N N . LEU A 1 88 ? -12.602 -25.078 2.904 1 95.56 88 LEU A N 1
ATOM 695 C CA . LEU A 1 88 ? -13.32 -26.031 2.059 1 95.56 88 LEU A CA 1
ATOM 696 C C . LEU A 1 88 ? -12.344 -26.812 1.182 1 95.56 88 LEU A C 1
ATOM 698 O O . LEU A 1 88 ? -12.734 -27.781 0.535 1 95.56 88 LEU A O 1
ATOM 702 N N . ASP A 1 89 ? -11.102 -26.406 1.001 1 95.31 89 ASP A N 1
ATOM 703 C CA . ASP A 1 89 ? -10.047 -27 0.188 1 95.31 89 ASP A CA 1
ATOM 704 C C . ASP A 1 89 ? -10.391 -26.938 -1.298 1 95.31 89 ASP A C 1
ATOM 706 O O . ASP A 1 89 ? -9.875 -27.719 -2.1 1 95.31 89 ASP A O 1
ATOM 710 N N . LYS A 1 90 ? -11.25 -26.031 -1.541 1 95.81 90 LYS A N 1
ATOM 711 C CA . LYS A 1 90 ? -11.586 -25.766 -2.938 1 95.81 90 LYS A CA 1
ATOM 712 C C . LYS A 1 90 ? -10.469 -24.984 -3.635 1 95.81 90 LYS A C 1
ATOM 714 O O . LYS A 1 90 ? -9.867 -24.094 -3.047 1 95.81 90 LYS A O 1
ATOM 719 N N . ILE A 1 91 ? -10.258 -25.422 -4.898 1 97.25 91 ILE A N 1
ATOM 720 C CA . ILE A 1 91 ? -9.211 -24.766 -5.68 1 97.25 91 ILE A CA 1
ATOM 721 C C . ILE A 1 91 ? -9.844 -23.891 -6.762 1 97.25 91 ILE A C 1
ATOM 723 O O . ILE A 1 91 ? -10.719 -24.344 -7.5 1 97.25 91 ILE A O 1
ATOM 727 N N . SER A 1 92 ? -9.523 -22.594 -6.797 1 96.56 92 SER A N 1
ATOM 728 C CA . SER A 1 92 ? -9.898 -21.672 -7.859 1 96.56 92 SER A CA 1
ATOM 729 C C . SER A 1 92 ? -8.695 -21.281 -8.711 1 96.56 92 SER A C 1
ATOM 731 O O . SER A 1 92 ? -7.594 -21.109 -8.195 1 96.56 92 SER A O 1
ATOM 733 N N . HIS A 1 93 ? -8.977 -21.219 -9.992 1 96.56 93 HIS A N 1
ATOM 734 C CA . HIS A 1 93 ? -7.922 -20.922 -10.961 1 96.56 93 HIS A CA 1
ATOM 735 C C . HIS A 1 93 ? -8.352 -19.828 -11.93 1 96.56 93 HIS A C 1
ATOM 737 O O . HIS A 1 93 ? -9.398 -19.938 -12.57 1 96.56 93 HIS A O 1
ATOM 743 N N . PHE A 1 94 ? -7.543 -18.75 -11.992 1 96.12 94 PHE A N 1
ATOM 744 C CA . PHE A 1 94 ? -7.809 -17.609 -12.875 1 96.12 94 PHE A CA 1
ATOM 745 C C . PHE A 1 94 ? -6.629 -17.375 -13.805 1 96.12 94 PHE A C 1
ATOM 747 O O . PHE A 1 94 ? -5.473 -17.422 -13.383 1 96.12 94 PHE A O 1
ATOM 754 N N . VAL A 1 95 ? -6.949 -17.125 -15.086 1 95.25 95 VAL A N 1
ATOM 755 C CA . VAL A 1 95 ? -5.941 -16.766 -16.078 1 95.25 95 VAL A CA 1
ATOM 756 C C . VAL A 1 95 ? -6.258 -15.383 -16.656 1 95.25 95 VAL A C 1
ATOM 758 O O . VAL A 1 95 ? -7.363 -15.141 -17.141 1 95.25 95 VAL A O 1
ATOM 761 N N . LEU A 1 96 ? -5.297 -14.57 -16.547 1 93.94 96 LEU A N 1
ATOM 762 C CA . LEU A 1 96 ? -5.488 -13.195 -17 1 93.94 96 LEU A CA 1
ATOM 763 C C . LEU A 1 96 ? -4.461 -12.828 -18.062 1 93.94 96 LEU A C 1
ATOM 765 O O . LEU A 1 96 ? -3.328 -13.312 -18.031 1 93.94 96 LEU A O 1
ATOM 769 N N . TRP A 1 97 ? -4.883 -11.938 -18.969 1 91.94 97 TRP A N 1
ATOM 770 C CA . TRP A 1 97 ? -3.984 -11.406 -20 1 91.94 97 TRP A CA 1
ATOM 771 C C . TRP A 1 97 ? -3.25 -10.172 -19.484 1 91.94 97 TRP A C 1
ATOM 773 O O . TRP A 1 97 ? -3.846 -9.312 -18.828 1 91.94 97 TRP A O 1
ATOM 783 N N . LEU A 1 98 ? -1.974 -10.234 -19.828 1 91.31 98 LEU A N 1
ATOM 784 C CA . LEU A 1 98 ? -1.136 -9.109 -19.422 1 91.31 98 LEU A CA 1
ATOM 785 C C . LEU A 1 98 ? -0.99 -8.102 -20.562 1 91.31 98 LEU A C 1
ATOM 787 O O . LEU A 1 98 ? -1.269 -8.43 -21.719 1 91.31 98 LEU A O 1
ATOM 791 N N . MET A 1 99 ? -0.737 -6.957 -20.078 1 88.5 99 MET A N 1
ATOM 792 C CA . MET A 1 99 ? -0.576 -5.883 -21.047 1 88.5 99 MET A CA 1
ATOM 793 C C . MET A 1 99 ? 0.869 -5.398 -21.094 1 88.5 99 MET A C 1
ATOM 795 O O . MET A 1 99 ? 1.625 -5.602 -20.141 1 88.5 99 MET A O 1
ATOM 799 N N . ASP A 1 100 ? 1.147 -4.816 -22.234 1 84.88 100 ASP A N 1
ATOM 800 C CA . ASP A 1 100 ? 2.479 -4.234 -22.375 1 84.88 100 ASP A CA 1
ATOM 801 C C . ASP A 1 100 ? 2.623 -2.984 -21.5 1 84.88 100 ASP A C 1
ATOM 803 O O . ASP A 1 100 ? 1.743 -2.121 -21.5 1 84.88 100 ASP A O 1
ATOM 807 N N . VAL A 1 101 ? 3.684 -3.068 -20.719 1 84.56 101 VAL A N 1
ATOM 808 C CA . VAL A 1 101 ? 3.947 -1.882 -19.922 1 84.56 101 VAL A CA 1
ATOM 809 C C . VAL A 1 101 ? 5.414 -1.485 -20.047 1 84.56 101 VAL A C 1
ATOM 811 O O . VAL A 1 101 ? 6.27 -2.328 -20.328 1 84.56 101 VAL A O 1
ATOM 814 N N . GLU A 1 102 ? 5.57 -0.211 -20.031 1 77.44 102 GLU A N 1
ATOM 815 C CA . GLU A 1 102 ? 6.934 0.307 -19.984 1 77.44 102 GLU A CA 1
ATOM 816 C C . GLU A 1 102 ? 7.418 0.448 -18.547 1 77.44 102 GLU A C 1
ATOM 818 O O . GLU A 1 102 ? 6.664 0.888 -17.672 1 77.44 102 GLU A O 1
ATOM 823 N N . ARG A 1 103 ? 8.602 -0.212 -18.375 1 72.31 103 ARG A N 1
ATOM 824 C CA . ARG A 1 103 ? 9.164 -0.042 -17.047 1 72.31 103 ARG A CA 1
ATOM 825 C C . ARG A 1 103 ? 9.617 1.396 -16.812 1 72.31 103 ARG A C 1
ATOM 827 O O . ARG A 1 103 ? 10.305 1.973 -17.656 1 72.31 103 ARG A O 1
ATOM 834 N N . LYS A 1 104 ? 8.898 2.012 -15.789 1 59.97 104 LYS A N 1
ATOM 835 C CA . LYS A 1 104 ? 9.422 3.322 -15.422 1 59.97 104 LYS A CA 1
ATOM 836 C C . LYS A 1 104 ? 10.25 3.242 -14.141 1 59.97 104 LYS A C 1
ATOM 838 O O . LYS A 1 104 ? 9.781 2.719 -13.125 1 59.97 104 LYS A O 1
ATOM 843 N N . PRO A 1 105 ? 11.602 3.496 -14.297 1 49.69 105 PRO A N 1
ATOM 844 C CA . PRO A 1 105 ? 12.406 3.449 -13.078 1 49.69 105 PRO A CA 1
ATOM 845 C C . PRO A 1 105 ? 11.898 4.406 -12 1 49.69 105 PRO A C 1
ATOM 847 O O . PRO A 1 105 ? 11.406 5.488 -12.312 1 49.69 105 PRO A O 1
ATOM 850 N N . ILE A 1 106 ? 11.75 3.818 -10.812 1 44.31 106 ILE A N 1
ATOM 851 C CA . ILE A 1 106 ? 11.461 4.734 -9.711 1 44.31 106 ILE A CA 1
ATOM 852 C C . ILE A 1 106 ? 12.68 5.621 -9.453 1 44.31 106 ILE A C 1
ATOM 854 O O . ILE A 1 106 ? 13.82 5.172 -9.57 1 44.31 106 ILE A O 1
ATOM 858 N N . MET B 1 1 ? 13.734 -5.707 19.031 1 38.72 1 MET B N 1
ATOM 859 C CA . MET B 1 1 ? 12.5 -6.328 18.547 1 38.72 1 MET B CA 1
ATOM 860 C C . MET B 1 1 ? 12.031 -5.672 17.25 1 38.72 1 MET B C 1
ATOM 862 O O . MET B 1 1 ? 12 -4.441 17.156 1 38.72 1 MET B O 1
ATOM 866 N N . LEU B 1 2 ? 12.305 -6.262 16.234 1 46.81 2 LEU B N 1
ATOM 867 C CA . LEU B 1 2 ? 11.969 -5.734 14.922 1 46.81 2 LEU B CA 1
ATOM 868 C C . LEU B 1 2 ? 10.523 -5.246 14.883 1 46.81 2 LEU B C 1
ATOM 870 O O . LEU B 1 2 ? 9.594 -6.051 14.961 1 46.81 2 LEU B O 1
ATOM 874 N N . SER B 1 3 ? 10.094 -4.191 15.602 1 67.25 3 SER B N 1
ATOM 875 C CA . SER B 1 3 ? 8.711 -3.746 15.734 1 67.25 3 SER B CA 1
ATOM 876 C C . SER B 1 3 ? 8.164 -3.234 14.406 1 67.25 3 SER B C 1
ATOM 878 O O . SER B 1 3 ? 8.906 -2.68 13.594 1 67.25 3 SER B O 1
ATOM 880 N N . ASN B 1 4 ? 6.977 -3.857 14.023 1 83.62 4 ASN B N 1
ATOM 881 C CA . ASN B 1 4 ? 6.168 -3.266 12.961 1 83.62 4 ASN B CA 1
ATOM 882 C C . ASN B 1 4 ? 6.078 -1.749 13.102 1 83.62 4 ASN B C 1
ATOM 884 O O . ASN B 1 4 ? 5.797 -1.239 14.188 1 83.62 4 ASN B O 1
ATOM 888 N N . GLY B 1 5 ? 6.621 -1.065 12.133 1 89.81 5 GLY B N 1
ATOM 889 C CA . GLY B 1 5 ? 6.641 0.388 12.188 1 89.81 5 GLY B CA 1
ATOM 890 C C . GLY B 1 5 ? 6.164 1.04 10.898 1 89.81 5 GLY B C 1
ATOM 891 O O . GLY B 1 5 ? 6.016 0.37 9.875 1 89.81 5 GLY B O 1
ATOM 892 N N . ALA B 1 6 ? 5.797 2.266 11.117 1 93.06 6 ALA B N 1
ATOM 893 C CA . ALA B 1 6 ? 5.453 3.117 9.977 1 93.06 6 ALA B CA 1
ATOM 894 C C . ALA B 1 6 ? 6.348 4.352 9.93 1 93.06 6 ALA B C 1
ATOM 896 O O . ALA B 1 6 ? 6.711 4.906 10.969 1 93.06 6 ALA B O 1
ATOM 897 N N . THR B 1 7 ? 6.746 4.703 8.719 1 93.69 7 THR B N 1
ATOM 898 C CA . THR B 1 7 ? 7.562 5.895 8.531 1 93.69 7 THR B CA 1
ATOM 899 C C . THR B 1 7 ? 6.891 6.867 7.57 1 93.69 7 THR B C 1
ATOM 901 O O . THR B 1 7 ? 6.332 6.453 6.551 1 93.69 7 THR B O 1
ATOM 904 N N . PHE B 1 8 ? 6.938 8.094 7.969 1 92.88 8 PHE B N 1
ATOM 905 C CA . PHE B 1 8 ? 6.453 9.195 7.148 1 92.88 8 PHE B CA 1
ATOM 906 C C . PHE B 1 8 ? 7.617 9.961 6.523 1 92.88 8 PHE B C 1
ATOM 908 O O . PHE B 1 8 ? 8.57 10.32 7.215 1 92.88 8 PHE B O 1
ATOM 915 N N . ASP B 1 9 ? 7.449 10.172 5.258 1 94.19 9 ASP B N 1
ATOM 916 C CA . ASP B 1 9 ? 8.422 10.969 4.523 1 94.19 9 ASP B CA 1
ATOM 917 C C . ASP B 1 9 ? 7.754 12.148 3.822 1 94.19 9 ASP B C 1
ATOM 919 O O . ASP B 1 9 ? 6.934 11.953 2.922 1 94.19 9 ASP B O 1
ATOM 923 N N . TYR B 1 10 ? 8.148 13.344 4.254 1 93.81 10 TYR B N 1
ATOM 924 C CA . TYR B 1 10 ? 7.594 14.562 3.676 1 93.81 10 TYR B CA 1
ATOM 925 C C . TYR B 1 10 ? 8.664 15.352 2.93 1 93.81 10 TYR B C 1
ATOM 927 O O . TYR B 1 10 ? 9.758 15.57 3.449 1 93.81 10 TYR B O 1
ATOM 935 N N . SER B 1 11 ? 8.352 15.703 1.765 1 94.38 11 SER B N 1
ATOM 936 C CA . SER B 1 11 ? 9.141 16.656 0.996 1 94.38 11 SER B CA 1
ATOM 937 C C . SER B 1 11 ? 8.258 17.75 0.394 1 94.38 11 SER B C 1
ATOM 939 O O . SER B 1 11 ? 7.031 17.703 0.535 1 94.38 11 SER B O 1
ATOM 941 N N . SER B 1 12 ? 8.922 18.656 -0.278 1 94.62 12 SER B N 1
ATOM 942 C CA . SER B 1 12 ? 8.148 19.719 -0.923 1 94.62 12 SER B CA 1
ATOM 943 C C . SER B 1 12 ? 7.32 19.172 -2.08 1 94.62 12 SER B C 1
ATOM 945 O O . SER B 1 12 ? 6.344 19.797 -2.506 1 94.62 12 SER B O 1
ATOM 947 N N . ALA B 1 13 ? 7.621 17.938 -2.529 1 94.56 13 ALA B N 1
ATOM 948 C CA . ALA B 1 13 ? 6.98 17.438 -3.738 1 94.56 13 ALA B CA 1
ATOM 949 C C . ALA B 1 13 ? 5.984 16.328 -3.406 1 94.56 13 ALA B C 1
ATOM 951 O O . ALA B 1 13 ? 5.062 16.062 -4.18 1 94.56 13 ALA B O 1
ATOM 952 N N . ARG B 1 14 ? 6.258 15.641 -2.279 1 95.5 14 ARG B N 1
ATOM 953 C CA . ARG B 1 14 ? 5.445 14.453 -2.066 1 95.5 14 ARG B CA 1
ATOM 954 C C . ARG B 1 14 ? 5.391 14.086 -0.588 1 95.5 14 ARG B C 1
ATOM 956 O O . ARG B 1 14 ? 6.23 14.523 0.199 1 95.5 14 ARG B O 1
ATOM 963 N N . PHE B 1 15 ? 4.355 13.383 -0.288 1 95.5 15 PHE B N 1
ATOM 964 C CA . PHE B 1 15 ? 4.215 12.648 0.962 1 95.5 15 PHE B CA 1
ATOM 965 C C . PHE B 1 15 ? 4.285 11.141 0.717 1 95.5 15 PHE B C 1
ATOM 967 O O . PHE B 1 15 ? 3.691 10.641 -0.238 1 95.5 15 PHE B O 1
ATOM 974 N N . SER B 1 16 ? 5.094 10.406 1.56 1 96.25 16 SER B N 1
ATOM 975 C CA . SER B 1 16 ? 5.105 8.953 1.469 1 96.25 16 SER B CA 1
ATOM 976 C C . SER B 1 16 ? 4.965 8.312 2.844 1 96.25 16 SER B C 1
ATOM 978 O O . SER B 1 16 ? 5.473 8.836 3.836 1 96.25 16 SER B O 1
ATOM 980 N N . LEU B 1 17 ? 4.254 7.277 2.879 1 95.25 17 LEU B N 1
ATOM 981 C CA . LEU B 1 17 ? 4.074 6.441 4.059 1 95.25 17 LEU B CA 1
ATOM 982 C C . LEU B 1 17 ? 4.539 5.012 3.789 1 95.25 17 LEU B C 1
ATOM 984 O O . LEU B 1 17 ? 4.133 4.402 2.797 1 95.25 17 LEU B O 1
ATOM 988 N N . GLU B 1 18 ? 5.422 4.551 4.645 1 94.69 18 GLU B N 1
ATOM 989 C CA . GLU B 1 18 ? 5.918 3.18 4.535 1 94.69 18 GLU B CA 1
ATOM 990 C C . GLU B 1 18 ? 5.625 2.383 5.801 1 94.69 18 GLU B C 1
ATOM 992 O O . GLU B 1 18 ? 5.91 2.842 6.91 1 94.69 18 GLU B O 1
ATOM 997 N N . ALA B 1 19 ? 5.012 1.276 5.633 1 93.75 19 ALA B N 1
ATOM 998 C CA . ALA B 1 19 ? 4.766 0.356 6.742 1 93.75 19 ALA B CA 1
ATOM 999 C C . ALA B 1 19 ? 5.426 -0.996 6.488 1 93.75 19 ALA B C 1
ATOM 1001 O O . ALA B 1 19 ? 5.375 -1.519 5.371 1 93.75 19 ALA B O 1
ATOM 1002 N N . ILE B 1 20 ? 6.066 -1.473 7.508 1 90.88 20 ILE B N 1
ATOM 1003 C CA . ILE B 1 20 ? 6.766 -2.748 7.398 1 90.88 20 ILE B CA 1
ATOM 1004 C C . ILE B 1 20 ? 6.121 -3.773 8.328 1 90.88 20 ILE B C 1
ATOM 1006 O O . ILE B 1 20 ? 5.797 -3.463 9.477 1 90.88 20 ILE B O 1
ATOM 1010 N N . ASP B 1 21 ? 5.863 -4.91 7.77 1 89.81 21 ASP B N 1
ATOM 1011 C CA . ASP B 1 21 ? 5.465 -6.098 8.516 1 89.81 21 ASP B CA 1
ATOM 1012 C C . ASP B 1 21 ? 6.531 -7.188 8.43 1 89.81 21 ASP B C 1
ATOM 1014 O O . ASP B 1 21 ? 6.605 -7.914 7.438 1 89.81 21 ASP B O 1
ATOM 1018 N N . PHE B 1 22 ? 7.293 -7.34 9.5 1 87.31 22 PHE B N 1
ATOM 1019 C CA . PHE B 1 22 ? 8.414 -8.266 9.523 1 87.31 22 PHE B CA 1
ATOM 1020 C C . PHE B 1 22 ? 7.934 -9.711 9.508 1 87.31 22 PHE B C 1
ATOM 1022 O O . PHE B 1 22 ? 8.586 -10.578 8.938 1 87.31 22 PHE B O 1
ATOM 1029 N N . ASN B 1 23 ? 6.82 -9.977 10.094 1 85.81 23 ASN B N 1
ATOM 1030 C CA . ASN B 1 23 ? 6.305 -11.336 10.156 1 85.81 23 ASN B CA 1
ATOM 1031 C C . ASN B 1 23 ? 6.016 -11.891 8.766 1 85.81 23 ASN B C 1
ATOM 1033 O O . ASN B 1 23 ? 6.215 -13.086 8.516 1 85.81 23 ASN B O 1
ATOM 1037 N N . HIS B 1 24 ? 5.68 -11.086 7.863 1 86.19 24 HIS B N 1
ATOM 1038 C CA . HIS B 1 24 ? 5.324 -11.523 6.516 1 86.19 24 HIS B CA 1
ATOM 1039 C C . HIS B 1 24 ? 6.297 -10.961 5.48 1 86.19 24 HIS B C 1
ATOM 1041 O O . HIS B 1 24 ? 6.07 -11.102 4.277 1 86.19 24 HIS B O 1
ATOM 1047 N N . SER B 1 25 ? 7.348 -10.43 5.969 1 90.62 25 SER B N 1
ATOM 1048 C CA . SER B 1 25 ? 8.367 -9.844 5.102 1 90.62 25 SER B CA 1
ATOM 1049 C C . SER B 1 25 ? 7.738 -8.938 4.051 1 90.62 25 SER B C 1
ATOM 1051 O O . SER B 1 25 ? 8.055 -9.039 2.865 1 90.62 25 SER B O 1
ATOM 1053 N N . LYS B 1 26 ? 6.816 -8.109 4.52 1 93.75 26 LYS B N 1
ATOM 1054 C CA . LYS B 1 26 ? 6.043 -7.238 3.643 1 93.75 26 LYS B CA 1
ATOM 1055 C C . LYS B 1 26 ? 6.293 -5.77 3.969 1 93.75 26 LYS B C 1
ATOM 1057 O O . LYS B 1 26 ? 6.371 -5.391 5.141 1 93.75 26 LYS B O 1
ATOM 1062 N N . THR B 1 27 ? 6.391 -4.996 2.887 1 94.62 27 THR B N 1
ATOM 1063 C CA . THR B 1 27 ? 6.422 -3.541 2.979 1 94.62 27 THR B CA 1
ATOM 1064 C C . THR B 1 27 ? 5.344 -2.92 2.092 1 94.62 27 THR B C 1
ATOM 1066 O O . THR B 1 27 ? 5.199 -3.297 0.927 1 94.62 27 THR B O 1
ATOM 1069 N N . VAL B 1 28 ? 4.641 -2.09 2.684 1 95.69 28 VAL B N 1
ATOM 1070 C CA . VAL B 1 28 ? 3.686 -1.31 1.9 1 95.69 28 VAL B CA 1
ATOM 1071 C C . VAL B 1 28 ? 4.102 0.159 1.894 1 95.69 28 VAL B C 1
ATOM 1073 O O . VAL B 1 28 ? 4.484 0.708 2.93 1 95.69 28 VAL B O 1
ATOM 1076 N N . VAL B 1 29 ? 3.988 0.71 0.664 1 96.31 29 VAL B N 1
ATOM 1077 C CA . VAL B 1 29 ? 4.34 2.117 0.496 1 96.31 29 VAL B CA 1
ATOM 1078 C C . VAL B 1 29 ? 3.195 2.859 -0.19 1 96.31 29 VAL B C 1
ATOM 1080 O O . VAL B 1 29 ? 2.672 2.4 -1.208 1 96.31 29 VAL B O 1
ATOM 1083 N N . LEU B 1 30 ? 2.809 3.914 0.409 1 96.81 30 LEU B N 1
ATOM 1084 C CA . LEU B 1 30 ? 1.87 4.863 -0.181 1 96.81 30 LEU B CA 1
ATOM 1085 C C . LEU B 1 30 ? 2.58 6.152 -0.583 1 96.81 30 LEU B C 1
ATOM 1087 O O . LEU B 1 30 ? 3.324 6.73 0.213 1 96.81 30 LEU B O 1
ATOM 1091 N N . LEU B 1 31 ? 2.389 6.535 -1.806 1 96.69 31 LEU B N 1
ATOM 1092 C CA . LEU B 1 31 ? 2.945 7.785 -2.305 1 96.69 31 LEU B CA 1
ATOM 1093 C C . LEU B 1 31 ? 1.839 8.727 -2.771 1 96.69 31 LEU B C 1
ATOM 1095 O O . LEU B 1 31 ? 0.975 8.328 -3.559 1 96.69 31 LEU B O 1
ATOM 1099 N N . LEU B 1 32 ? 1.901 9.938 -2.301 1 96.06 32 LEU B N 1
ATOM 1100 C CA . LEU B 1 32 ? 0.969 10.977 -2.727 1 96.06 32 LEU B CA 1
ATOM 1101 C C . LEU B 1 32 ? 1.718 12.211 -3.213 1 96.06 32 LEU B C 1
ATOM 1103 O O . LEU B 1 32 ? 2.576 12.742 -2.502 1 96.06 32 LEU B O 1
ATOM 1107 N N . HIS B 1 33 ? 1.352 12.648 -4.379 1 96 33 HIS B N 1
ATOM 1108 C CA . HIS B 1 33 ? 1.938 13.875 -4.895 1 96 33 HIS B CA 1
ATOM 1109 C C . HIS B 1 33 ? 1.332 15.102 -4.223 1 96 33 HIS B C 1
ATOM 1111 O O . HIS B 1 33 ? 0.132 15.133 -3.941 1 96 33 HIS B O 1
ATOM 1117 N N . ALA B 1 34 ? 2.221 16.156 -4.098 1 95.44 34 ALA B N 1
ATOM 1118 C CA . ALA B 1 34 ? 1.799 17.391 -3.441 1 95.44 34 ALA B CA 1
ATOM 1119 C C . ALA B 1 34 ? 0.601 18 -4.156 1 95.44 34 ALA B C 1
ATOM 1121 O O . ALA B 1 34 ? -0.286 18.578 -3.516 1 95.44 34 ALA B O 1
ATOM 1122 N N . ARG B 1 35 ? 0.543 17.812 -5.395 1 93.25 35 ARG B N 1
ATOM 1123 C CA . ARG B 1 35 ? -0.486 18.453 -6.207 1 93.25 35 ARG B CA 1
ATOM 1124 C C . ARG B 1 35 ? -1.862 17.859 -5.91 1 93.25 35 ARG B C 1
ATOM 1126 O O . ARG B 1 35 ? -2.885 18.453 -6.27 1 93.25 35 ARG B O 1
ATOM 1133 N N . GLY B 1 36 ? -1.92 16.734 -5.293 1 93.56 36 GLY B N 1
ATOM 1134 C CA . GLY B 1 36 ? -3.186 16.094 -4.969 1 93.56 36 GLY B CA 1
ATOM 1135 C C . GLY B 1 36 ? -3.809 16.625 -3.689 1 93.56 36 GLY B C 1
ATOM 1136 O O . GLY B 1 36 ? -4.93 16.25 -3.34 1 93.56 36 GLY B O 1
ATOM 1137 N N . PHE B 1 37 ? -3.109 17.516 -2.988 1 94.25 37 PHE B N 1
ATOM 1138 C CA . PHE B 1 37 ? -3.596 18.109 -1.744 1 94.25 37 PHE B CA 1
ATOM 1139 C C . PHE B 1 37 ? -4.238 19.469 -1.999 1 94.25 37 PHE B C 1
ATOM 1141 O O . PHE B 1 37 ? -3.832 20.188 -2.914 1 94.25 37 PHE B O 1
ATOM 1148 N N . TYR B 1 38 ? -5.223 19.703 -1.155 1 94.88 38 TYR B N 1
ATOM 1149 C CA . TYR B 1 38 ? -5.789 21.047 -1.229 1 94.88 38 TYR B CA 1
ATOM 1150 C C . TYR B 1 38 ? -4.758 22.094 -0.826 1 94.88 38 TYR B C 1
ATOM 1152 O O . TYR B 1 38 ? -4.652 23.156 -1.46 1 94.88 38 TYR B O 1
ATOM 1160 N N . HIS B 1 39 ? -4.07 21.812 0.253 1 95.5 39 HIS B N 1
ATOM 1161 C CA . HIS B 1 39 ? -2.963 22.625 0.746 1 95.5 39 HIS B CA 1
ATOM 1162 C C . HIS B 1 39 ? -1.786 21.75 1.173 1 95.5 39 HIS B C 1
ATOM 1164 O O . HIS B 1 39 ? -1.972 20.75 1.854 1 95.5 39 HIS B O 1
ATOM 1170 N N . TYR B 1 40 ? -0.69 22.156 0.617 1 95.5 40 TYR B N 1
ATOM 1171 C CA . TYR B 1 40 ? 0.517 21.406 0.94 1 95.5 40 TYR B CA 1
ATOM 1172 C C . TYR B 1 40 ? 1.702 22.328 1.147 1 95.5 40 TYR B C 1
ATOM 1174 O O . TYR B 1 40 ? 2.16 22.984 0.205 1 95.5 40 TYR B O 1
ATOM 1182 N N . LEU B 1 41 ? 2.152 22.422 2.463 1 94 41 LEU B N 1
ATOM 1183 C CA . LEU B 1 41 ? 3.303 23.266 2.803 1 94 41 LEU B CA 1
ATOM 1184 C C . LEU B 1 41 ? 4.348 22.453 3.568 1 94 41 LEU B C 1
ATOM 1186 O O . LEU B 1 41 ? 4.07 21.953 4.66 1 94 41 LEU B O 1
ATOM 1190 N N . CYS B 1 42 ? 5.363 22.25 2.893 1 91.69 42 CYS B N 1
ATOM 1191 C CA . CYS B 1 42 ? 6.496 21.562 3.504 1 91.69 42 CYS B CA 1
ATOM 1192 C C . CYS B 1 42 ? 7.809 22.25 3.162 1 91.69 42 CYS B C 1
ATOM 1194 O O . CYS B 1 42 ? 8.195 22.312 1.995 1 91.69 42 CYS B O 1
ATOM 1196 N N . HIS B 1 43 ? 8.414 22.766 4.195 1 86.12 43 HIS B N 1
ATOM 1197 C CA . HIS B 1 43 ? 9.641 23.531 3.973 1 86.12 43 HIS B CA 1
ATOM 1198 C C . HIS B 1 43 ? 10.875 22.641 4.066 1 86.12 43 HIS B C 1
ATOM 1200 O O . HIS B 1 43 ? 11.82 22.797 3.293 1 86.12 43 HIS B O 1
ATOM 1206 N N . ASP B 1 44 ? 10.883 21.781 4.988 1 88.25 44 ASP B N 1
ATOM 1207 C CA . ASP B 1 44 ? 12 20.859 5.164 1 88.25 44 ASP B CA 1
ATOM 1208 C C . ASP B 1 44 ? 11.578 19.422 4.914 1 88.25 44 ASP B C 1
ATOM 1210 O O . ASP B 1 44 ? 10.43 19.047 5.184 1 88.25 44 ASP B O 1
ATOM 1214 N N . ASN B 1 45 ? 12.555 18.656 4.375 1 90.56 45 ASN B N 1
ATOM 1215 C CA . ASN B 1 45 ? 12.297 17.219 4.312 1 90.56 45 ASN B CA 1
ATOM 1216 C C . ASN B 1 45 ? 12.266 16.594 5.703 1 90.56 45 ASN B C 1
ATOM 1218 O O . ASN B 1 45 ? 13.164 16.844 6.516 1 90.56 45 ASN B O 1
ATOM 1222 N N . LEU B 1 46 ? 11.195 15.93 5.91 1 90.56 46 LEU B N 1
ATOM 1223 C CA . LEU B 1 46 ? 11.047 15.297 7.215 1 90.56 46 LEU B CA 1
ATOM 1224 C C . LEU B 1 46 ? 10.891 13.781 7.066 1 90.56 46 LEU B C 1
ATOM 1226 O O . LEU B 1 46 ? 10.219 13.312 6.148 1 90.56 46 LEU B O 1
ATOM 1230 N N . TYR B 1 47 ? 11.633 13.07 7.902 1 92.56 47 TYR B N 1
ATOM 1231 C CA . TYR B 1 47 ? 11.562 11.617 7.996 1 92.56 47 TYR B CA 1
ATOM 1232 C C . TYR B 1 47 ? 11.266 11.18 9.43 1 92.56 47 TYR B C 1
ATOM 1234 O O . TYR B 1 47 ? 12.125 11.281 10.305 1 92.56 47 TYR B O 1
ATOM 1242 N N . LEU B 1 48 ? 10.008 10.602 9.562 1 91.62 48 LEU B N 1
ATOM 1243 C CA . LEU B 1 48 ? 9.523 10.406 10.93 1 91.62 48 LEU B CA 1
ATOM 1244 C C . LEU B 1 48 ? 9.031 8.984 11.133 1 91.62 48 LEU B C 1
ATOM 1246 O O . LEU B 1 48 ? 8.523 8.352 10.203 1 91.62 48 LEU B O 1
ATOM 1250 N N . GLY B 1 49 ? 9.172 8.484 12.305 1 93.5 49 GLY B N 1
ATOM 1251 C CA . GLY B 1 49 ? 8.711 7.156 12.656 1 93.5 49 GLY B CA 1
ATOM 1252 C C . GLY B 1 49 ? 7.562 7.164 13.648 1 93.5 49 GLY B C 1
ATOM 1253 O O . GLY B 1 49 ? 7.484 8.047 14.508 1 93.5 49 GLY B O 1
ATOM 1254 N N . MET B 1 50 ? 6.762 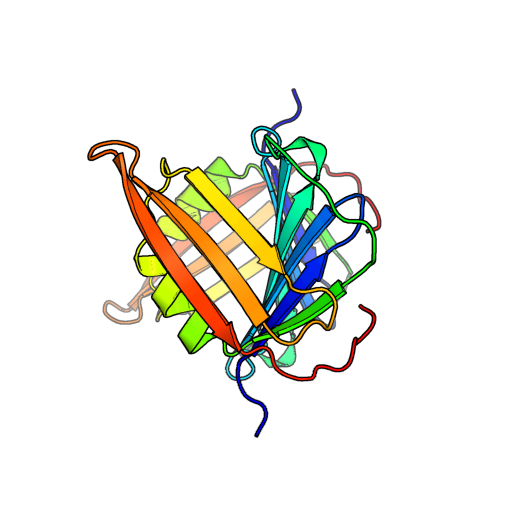6.156 13.461 1 91.44 50 MET B N 1
ATOM 1255 C CA . MET B 1 50 ? 5.652 6.004 14.398 1 91.44 50 MET B CA 1
ATOM 1256 C C . MET B 1 50 ? 5.293 4.531 14.57 1 91.44 50 MET B C 1
ATOM 1258 O O . MET B 1 50 ? 5.582 3.707 13.703 1 91.44 50 MET B O 1
ATOM 1262 N N . ASP B 1 51 ? 4.727 4.355 15.766 1 89.5 51 ASP B N 1
ATOM 1263 C CA . ASP B 1 51 ? 4.184 3.023 16.016 1 89.5 51 ASP B CA 1
ATOM 1264 C C . ASP B 1 51 ? 2.986 2.74 15.109 1 89.5 51 ASP B C 1
ATOM 1266 O O . ASP B 1 51 ? 2.049 3.539 15.039 1 89.5 51 ASP B O 1
ATOM 1270 N N . LEU B 1 52 ? 3.029 1.622 14.438 1 89.69 52 LEU B N 1
ATOM 1271 C CA . LEU B 1 52 ? 2.008 1.277 13.453 1 89.69 52 LEU B CA 1
ATOM 1272 C C . LEU B 1 52 ? 0.651 1.092 14.125 1 89.69 52 LEU B C 1
ATOM 1274 O O . LEU B 1 52 ? -0.379 1.479 13.562 1 89.69 52 LEU B O 1
ATOM 1278 N N . HIS B 1 53 ? 0.654 0.499 15.219 1 90.44 53 HIS B N 1
ATOM 1279 C CA . HIS B 1 53 ? -0.583 0.299 15.961 1 90.44 53 HIS B CA 1
ATOM 1280 C C . HIS B 1 53 ? -1.261 1.63 16.266 1 90.44 53 HIS B C 1
ATOM 1282 O O . HIS B 1 53 ? -2.463 1.786 16.047 1 90.44 53 HIS B O 1
ATOM 1288 N N . THR B 1 54 ? -0.51 2.57 16.734 1 90.19 54 THR B N 1
ATOM 1289 C CA . THR B 1 54 ? -1.027 3.895 17.062 1 90.19 54 THR B CA 1
ATOM 1290 C C . THR B 1 54 ? -1.612 4.566 15.82 1 90.19 54 THR B C 1
ATOM 1292 O O . THR B 1 54 ? -2.705 5.133 15.875 1 90.19 54 THR B O 1
ATOM 1295 N N . MET B 1 55 ? -0.923 4.465 14.742 1 89.25 55 MET B N 1
ATOM 1296 C CA . MET B 1 55 ? -1.389 5.062 13.492 1 89.25 55 MET B CA 1
ATOM 1297 C C . MET B 1 55 ? -2.695 4.418 13.039 1 89.25 55 MET B C 1
ATOM 1299 O O . MET B 1 55 ? -3.629 5.117 12.641 1 89.25 55 MET B O 1
ATOM 1303 N N . THR B 1 56 ? -2.678 3.113 13.062 1 91.69 56 THR B N 1
ATOM 1304 C CA . THR B 1 56 ? -3.867 2.371 12.656 1 91.69 56 THR B CA 1
ATOM 1305 C C . THR B 1 56 ? -5.078 2.805 13.477 1 91.69 56 THR B C 1
ATOM 1307 O O . THR B 1 56 ? -6.16 3.02 12.93 1 91.69 56 THR B O 1
ATOM 1310 N N . ASN B 1 57 ? -4.926 2.98 14.719 1 93 57 ASN B N 1
ATOM 1311 C CA . ASN B 1 57 ? -6.004 3.406 15.609 1 93 57 ASN B CA 1
ATOM 1312 C C . ASN B 1 57 ? -6.551 4.773 15.211 1 93 57 ASN B C 1
ATOM 1314 O O . ASN B 1 57 ? -7.77 4.977 15.195 1 93 57 ASN B O 1
ATOM 1318 N N . VAL B 1 58 ? -5.719 5.645 14.883 1 93.12 58 VAL B N 1
ATOM 1319 C CA . VAL B 1 58 ? -6.125 6.992 14.508 1 93.12 58 VAL B CA 1
ATOM 1320 C C . VAL B 1 58 ? -6.871 6.953 13.172 1 93.12 58 VAL B C 1
ATOM 1322 O O . VAL B 1 58 ? -7.91 7.602 13.023 1 93.12 58 VAL B O 1
ATOM 1325 N N . LEU B 1 59 ? -6.418 6.152 12.281 1 90.56 59 LEU B N 1
ATOM 1326 C CA . LEU B 1 59 ? -6.988 6.125 10.938 1 90.56 59 LEU B CA 1
ATOM 1327 C C . LEU B 1 59 ? -8.344 5.422 10.938 1 90.56 59 LEU B C 1
ATOM 1329 O O . LEU B 1 59 ? -9.125 5.582 10 1 90.56 59 LEU B O 1
ATOM 1333 N N . ARG B 1 60 ? -8.578 4.664 11.883 1 91.81 60 ARG B N 1
ATOM 1334 C CA . ARG B 1 60 ? -9.875 4 12.016 1 91.81 60 ARG B CA 1
ATOM 1335 C C . ARG B 1 60 ? -10.977 5.008 12.32 1 91.81 60 ARG B C 1
ATOM 1337 O O . ARG B 1 60 ? -12.164 4.703 12.172 1 91.81 60 ARG B O 1
ATOM 1344 N N . CYS B 1 61 ? -10.602 6.129 12.672 1 90.81 61 CYS B N 1
ATOM 1345 C CA . CYS B 1 61 ? -11.578 7.125 13.094 1 90.81 61 CYS B CA 1
ATOM 1346 C C . CYS B 1 61 ? -11.984 8.016 11.93 1 90.81 61 CYS B C 1
ATOM 1348 O O . CYS B 1 61 ? -12.828 8.898 12.078 1 90.81 61 CYS B O 1
ATOM 1350 N N . VAL B 1 62 ? -11.461 7.812 10.781 1 93.44 62 VAL B N 1
ATOM 1351 C CA . VAL B 1 62 ? -11.664 8.719 9.656 1 93.44 62 VAL B CA 1
ATOM 1352 C C . VAL B 1 62 ? -12.43 8 8.547 1 93.44 62 VAL B C 1
ATOM 1354 O O . VAL B 1 62 ? -12.188 6.828 8.266 1 93.44 62 VAL B O 1
ATOM 1357 N N . ASN B 1 63 ? -13.352 8.766 7.996 1 92.81 63 ASN B N 1
ATOM 1358 C CA . ASN B 1 63 ? -14.078 8.258 6.84 1 92.81 63 ASN B CA 1
ATOM 1359 C C . ASN B 1 63 ? -13.445 8.703 5.531 1 92.81 63 ASN B C 1
ATOM 1361 O O . ASN B 1 63 ? -12.711 9.695 5.5 1 92.81 63 ASN B O 1
ATOM 1365 N N . ASN B 1 64 ? -13.812 8.047 4.426 1 89.56 64 ASN B N 1
ATOM 1366 C CA . ASN B 1 64 ? -13.203 8.273 3.121 1 89.56 64 ASN B CA 1
ATOM 1367 C C . ASN B 1 64 ? -13.469 9.695 2.619 1 89.56 64 ASN B C 1
ATOM 1369 O O . ASN B 1 64 ? -12.664 10.25 1.873 1 89.56 64 ASN B O 1
ATOM 1373 N N . ASP B 1 65 ? -14.531 10.273 3.117 1 93.5 65 ASP B N 1
ATOM 1374 C CA . ASP B 1 65 ? -14.922 11.578 2.602 1 93.5 65 ASP B CA 1
ATOM 1375 C C . ASP B 1 65 ? -14.531 12.695 3.568 1 93.5 65 ASP B C 1
ATOM 1377 O O . ASP B 1 65 ? -14.789 13.867 3.307 1 93.5 65 ASP B O 1
ATOM 1381 N N . ASP B 1 66 ? -13.906 12.273 4.621 1 95.5 66 ASP B N 1
ATOM 1382 C CA . ASP B 1 66 ? -13.5 13.281 5.598 1 95.5 66 ASP B CA 1
ATOM 1383 C C . ASP B 1 66 ? -12.32 14.102 5.086 1 95.5 66 ASP B C 1
ATOM 1385 O O . ASP B 1 66 ? -11.516 13.609 4.289 1 95.5 66 ASP B O 1
ATOM 1389 N N . SER B 1 67 ? -12.234 15.344 5.566 1 95.94 67 SER B N 1
ATOM 1390 C CA . SER B 1 67 ? -11.031 16.141 5.352 1 95.94 67 SER B CA 1
ATOM 1391 C C . SER B 1 67 ? -9.969 15.82 6.395 1 95.94 67 SER B C 1
ATOM 1393 O O . SER B 1 67 ? -10.273 15.664 7.578 1 95.94 67 SER B O 1
ATOM 1395 N N . THR B 1 68 ? -8.805 15.68 5.836 1 96 68 THR B N 1
ATOM 1396 C CA . THR B 1 68 ? -7.703 15.352 6.734 1 96 68 THR B CA 1
ATOM 1397 C C . THR B 1 68 ? -6.578 16.375 6.613 1 96 68 THR B C 1
ATOM 1399 O O . THR B 1 68 ? -6.238 16.797 5.508 1 96 68 THR B O 1
ATOM 1402 N N . THR B 1 69 ? -5.984 16.797 7.785 1 95.38 69 THR B N 1
ATOM 1403 C CA . THR B 1 69 ? -4.801 17.641 7.852 1 95.38 69 THR B CA 1
ATOM 1404 C C . THR B 1 69 ? -3.738 17.016 8.75 1 95.38 69 THR B C 1
ATOM 1406 O O . THR B 1 69 ? -4.055 16.5 9.828 1 95.38 69 THR B O 1
ATOM 1409 N N . THR B 1 70 ? -2.568 17.062 8.281 1 95.38 70 THR B N 1
ATOM 1410 C CA . THR B 1 70 ? -1.436 16.625 9.086 1 95.38 70 THR B CA 1
ATOM 1411 C C . THR B 1 70 ? -0.449 17.781 9.297 1 95.38 70 THR B C 1
ATOM 1413 O O . THR B 1 70 ? -0.122 18.5 8.359 1 95.38 70 THR B O 1
ATOM 1416 N N . GLU B 1 71 ? -0.005 17.938 10.547 1 94.81 71 GLU B N 1
ATOM 1417 C CA . GLU B 1 71 ? 0.977 18.953 10.922 1 94.81 71 GLU B CA 1
ATOM 1418 C C . GLU B 1 71 ? 2.1 18.359 11.758 1 94.81 71 GLU B C 1
ATOM 1420 O O . GLU B 1 71 ? 1.844 17.625 12.719 1 94.81 71 GLU B O 1
ATOM 1425 N N . VAL B 1 72 ? 3.289 18.641 11.328 1 93.19 72 VAL B N 1
ATOM 1426 C CA . VAL B 1 72 ? 4.457 18.203 12.086 1 93.19 72 VAL B CA 1
ATOM 1427 C C . VAL B 1 72 ? 5.191 19.422 12.656 1 93.19 72 VAL B C 1
ATOM 1429 O O . VAL B 1 72 ? 5.34 20.438 11.977 1 93.19 72 VAL B O 1
ATOM 1432 N N . ASP B 1 73 ? 5.562 19.172 13.922 1 89.12 73 ASP B N 1
ATOM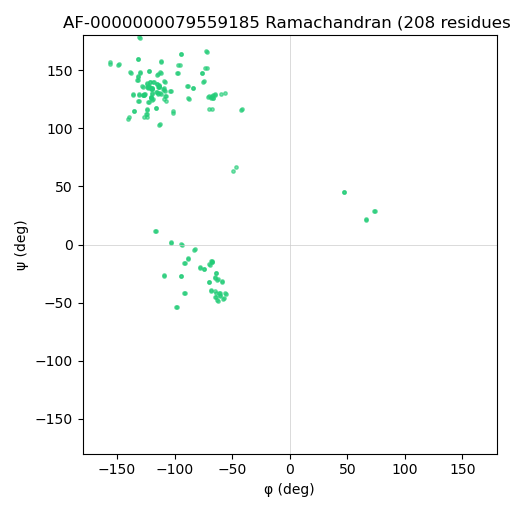 1433 C CA . ASP B 1 73 ? 6.277 20.297 14.523 1 89.12 73 ASP B CA 1
ATOM 1434 C C . ASP B 1 73 ? 7.684 20.422 13.945 1 89.12 73 ASP B C 1
ATOM 1436 O O . ASP B 1 73 ? 8.18 19.516 13.289 1 89.12 73 ASP B O 1
ATOM 1440 N N . HIS B 1 74 ? 8.352 21.5 14.156 1 82.94 74 HIS B N 1
ATOM 1441 C CA . HIS B 1 74 ? 9.633 21.828 13.547 1 82.94 74 HIS B CA 1
ATOM 1442 C C . HIS B 1 74 ? 10.719 20.859 14 1 82.94 74 HIS B C 1
ATOM 1444 O O . HIS B 1 74 ? 11.68 20.609 13.266 1 82.94 74 HIS B O 1
ATOM 1450 N N . HIS B 1 75 ? 10.578 20.297 15.211 1 83.69 75 HIS B N 1
ATOM 1451 C CA . HIS B 1 75 ? 11.594 19.406 15.75 1 83.69 75 HIS B CA 1
ATOM 1452 C C . HIS B 1 75 ? 11.352 17.969 15.336 1 83.69 75 HIS B C 1
ATOM 1454 O O . HIS B 1 75 ? 12.203 17.094 15.531 1 83.69 75 HIS B O 1
ATOM 1460 N N . GLY B 1 76 ? 10.234 17.766 14.836 1 86.31 76 GLY B N 1
ATOM 1461 C CA . GLY B 1 76 ? 9.906 16.406 14.438 1 86.31 76 GLY B CA 1
ATOM 1462 C C . GLY B 1 76 ? 9.609 15.508 15.617 1 86.31 76 GLY B C 1
ATOM 1463 O O . GLY B 1 76 ? 9.883 14.305 15.57 1 86.31 76 GLY B O 1
ATOM 1464 N N . ASP B 1 77 ? 9.094 16.078 16.719 1 90.69 77 ASP B N 1
ATOM 1465 C CA . ASP B 1 77 ? 8.805 15.289 17.906 1 90.69 77 ASP B CA 1
ATOM 1466 C C . ASP B 1 77 ? 7.344 14.836 17.922 1 90.69 77 ASP B C 1
ATOM 1468 O O . ASP B 1 77 ? 7.012 13.82 18.547 1 90.69 77 ASP B O 1
ATOM 1472 N N . ILE B 1 78 ? 6.543 15.664 17.25 1 93.94 78 ILE B N 1
ATOM 1473 C CA . ILE B 1 78 ? 5.117 15.367 17.328 1 93.94 78 ILE B CA 1
ATOM 1474 C C . ILE B 1 78 ? 4.484 15.547 15.953 1 93.94 78 ILE B C 1
ATOM 1476 O O . ILE B 1 78 ? 4.938 16.375 15.156 1 93.94 78 ILE B O 1
ATOM 1480 N N . VAL B 1 79 ? 3.477 14.727 15.734 1 94.25 79 VAL B N 1
ATOM 1481 C CA . VAL B 1 79 ? 2.609 14.906 14.57 1 94.25 79 VAL B CA 1
ATOM 1482 C C . VAL B 1 79 ? 1.16 15.055 15.031 1 94.25 79 VAL B C 1
ATOM 1484 O O . VAL B 1 79 ? 0.713 14.344 15.938 1 94.25 79 VAL B O 1
ATOM 1487 N N . ALA B 1 80 ? 0.49 16.047 14.43 1 96.25 80 ALA B N 1
ATOM 1488 C CA . ALA B 1 80 ? -0.928 16.25 14.711 1 96.25 80 ALA B CA 1
ATOM 1489 C C . ALA B 1 80 ? -1.783 15.93 13.492 1 96.25 80 ALA B C 1
ATOM 1491 O O . ALA B 1 80 ? -1.487 16.375 12.383 1 96.25 80 ALA B O 1
ATOM 1492 N N . PHE B 1 81 ? -2.785 15.117 13.75 1 95.69 81 PHE B N 1
ATOM 1493 C CA . PHE B 1 81 ? -3.801 14.836 12.742 1 95.69 81 PHE B CA 1
ATOM 1494 C C . PHE B 1 81 ? -5.121 15.508 13.102 1 95.69 81 PHE B C 1
ATOM 1496 O O . PHE B 1 81 ? -5.562 15.445 14.25 1 95.69 81 PHE B O 1
ATOM 1503 N N . THR B 1 82 ? -5.672 16.172 12.109 1 96.75 82 THR B N 1
ATOM 1504 C CA . THR B 1 82 ? -7 16.766 12.258 1 96.75 82 THR B CA 1
ATOM 1505 C C . THR B 1 82 ? -7.953 16.219 11.195 1 96.75 82 THR B C 1
ATOM 1507 O O . THR B 1 82 ? -7.645 16.266 10 1 96.75 82 THR B O 1
ATOM 1510 N N . PHE B 1 83 ? -9.055 15.625 11.695 1 96.69 83 PHE B N 1
ATOM 1511 C CA . PHE B 1 83 ? -10.086 15.125 10.789 1 96.69 83 PHE B CA 1
ATOM 1512 C C . PHE B 1 83 ? -11.375 15.914 10.945 1 96.69 83 PHE B C 1
ATOM 1514 O O . PHE B 1 83 ? -11.773 16.25 12.062 1 96.69 83 PHE B O 1
ATOM 1521 N N . GLN B 1 84 ? -11.938 16.25 9.828 1 97.19 84 GLN B N 1
ATOM 1522 C CA . GLN B 1 8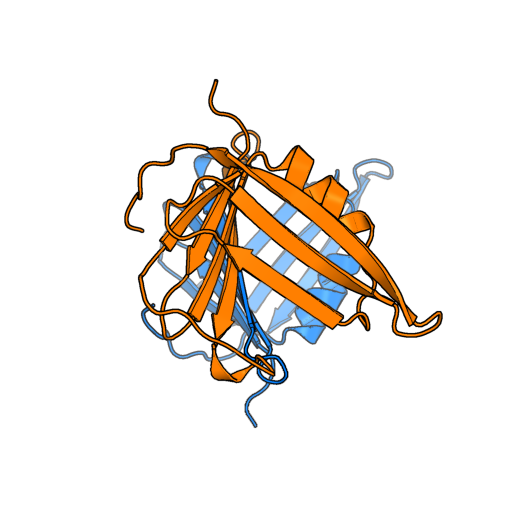4 ? -13.242 16.906 9.812 1 97.19 84 GLN B CA 1
ATOM 1523 C C . GLN B 1 84 ? -14.281 16.031 9.117 1 97.19 84 GLN B C 1
ATOM 1525 O O . GLN B 1 84 ? -14.18 15.773 7.914 1 97.19 84 GLN B O 1
ATOM 1530 N N . ASP B 1 85 ? -15.328 15.633 9.906 1 96.94 85 ASP B N 1
ATOM 1531 C CA . ASP B 1 85 ? -16.406 14.773 9.414 1 96.94 85 ASP B CA 1
ATOM 1532 C C . ASP B 1 85 ? -17.219 15.477 8.328 1 96.94 85 ASP B C 1
ATOM 1534 O O . ASP B 1 85 ? -17.641 16.625 8.508 1 96.94 85 ASP B O 1
A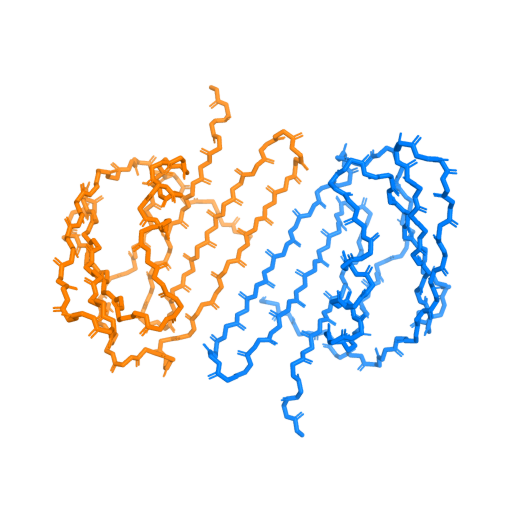TOM 1538 N N . SER B 1 86 ? -17.375 14.805 7.266 1 95.12 86 SER B N 1
ATOM 1539 C CA . SER B 1 86 ? -18.031 15.422 6.113 1 95.12 86 SER B CA 1
ATOM 1540 C C . SER B 1 86 ? -19.547 15.469 6.301 1 95.12 86 SER B C 1
ATOM 1542 O O . SER B 1 86 ? -20.234 16.203 5.602 1 95.12 86 SER B O 1
ATOM 1544 N N . VAL B 1 87 ? -20.078 14.68 7.168 1 95.69 87 VAL B N 1
ATOM 1545 C CA . VAL B 1 87 ? -21.516 14.617 7.391 1 95.69 87 VAL B CA 1
ATOM 1546 C C . VAL B 1 87 ? -21.891 15.453 8.609 1 95.69 87 VAL B C 1
ATOM 1548 O O . VAL B 1 87 ? -22.672 16.406 8.5 1 95.69 87 VAL B O 1
ATOM 1551 N N . LEU B 1 88 ? -21.266 15.219 9.766 1 95.62 88 LEU B N 1
ATOM 1552 C CA . LEU B 1 88 ? -21.641 15.867 11.016 1 95.62 88 LEU B CA 1
ATOM 1553 C C . LEU B 1 88 ? -20.844 17.156 11.219 1 95.62 88 LEU B C 1
ATOM 1555 O O . LEU B 1 88 ? -21.141 17.938 12.125 1 95.62 88 LEU B O 1
ATOM 1559 N N . ASP B 1 89 ? -19.75 17.406 10.523 1 95.12 89 ASP B N 1
ATOM 1560 C CA . ASP B 1 89 ? -18.859 18.547 10.594 1 95.12 89 ASP B CA 1
ATOM 1561 C C . ASP B 1 89 ? -18.125 18.594 11.938 1 95.12 89 ASP B C 1
ATOM 1563 O O . ASP B 1 89 ? -17.672 19.656 12.367 1 95.12 89 ASP B O 1
ATOM 1567 N N . LYS B 1 90 ? -18.094 17.453 12.516 1 95.75 90 LYS B N 1
ATOM 1568 C CA . LYS B 1 90 ? -17.328 17.312 13.742 1 95.75 90 LYS B CA 1
ATOM 1569 C C . LYS B 1 90 ? -15.828 17.281 13.453 1 95.75 90 LYS B C 1
ATOM 1571 O O . LYS B 1 90 ? -15.398 16.656 12.477 1 95.75 90 LYS B O 1
ATOM 1576 N N . ILE B 1 91 ? -15.117 17.953 14.367 1 97.25 91 ILE B N 1
ATOM 1577 C CA . ILE B 1 91 ? -13.672 18 14.203 1 97.25 91 ILE B CA 1
ATOM 1578 C C . ILE B 1 91 ? -13 17.141 15.281 1 97.25 91 ILE B C 1
ATOM 1580 O O . ILE B 1 91 ? -13.32 17.266 16.469 1 97.25 91 ILE B O 1
ATOM 1584 N N . SER B 1 92 ? -12.156 16.172 14.875 1 96.5 92 SER B N 1
ATOM 1585 C CA . SER B 1 92 ? -11.312 15.383 15.766 1 96.5 92 SER B CA 1
ATOM 1586 C C . SER B 1 92 ? -9.844 15.75 15.609 1 96.5 92 SER B C 1
ATOM 1588 O O . SER B 1 92 ? -9.383 16.016 14.492 1 96.5 92 SER B O 1
ATOM 1590 N N . HIS B 1 93 ? -9.203 15.781 16.75 1 96.62 93 HIS B N 1
ATOM 1591 C CA . HIS B 1 93 ? -7.801 16.172 16.781 1 96.62 93 HIS B CA 1
ATOM 1592 C C . HIS B 1 93 ? -6.969 15.188 17.609 1 96.62 93 HIS B C 1
ATOM 1594 O O . HIS B 1 93 ? -7.297 14.906 18.766 1 96.62 93 HIS B O 1
ATOM 1600 N N . PHE B 1 94 ? -5.922 14.633 16.953 1 96.12 94 PHE B N 1
ATOM 1601 C CA . PHE B 1 94 ? -5.023 13.68 17.594 1 96.12 94 PHE B CA 1
ATOM 1602 C C . PHE B 1 94 ? -3.582 14.164 17.547 1 96.12 94 PHE B C 1
ATOM 1604 O O . PHE B 1 94 ? -3.133 14.664 16.5 1 96.12 94 PHE B O 1
ATOM 1611 N N . VAL B 1 95 ? -2.881 14.031 18.688 1 95.12 95 VAL B N 1
ATOM 1612 C CA . VAL B 1 95 ? -1.457 14.336 18.766 1 95.12 95 VAL B CA 1
ATOM 1613 C C . VAL B 1 95 ? -0.673 13.086 19.156 1 95.12 95 VAL B C 1
ATOM 1615 O O . VAL B 1 95 ? -0.962 12.461 20.172 1 95.12 95 VAL B O 1
ATOM 1618 N N . LEU B 1 96 ? 0.245 12.812 18.328 1 93.88 96 LEU B N 1
ATOM 1619 C CA . LEU B 1 96 ? 1.029 11.602 18.547 1 93.88 96 LEU B CA 1
ATOM 1620 C C . LEU B 1 96 ? 2.514 11.93 18.656 1 93.88 96 LEU B C 1
ATOM 1622 O O . LEU B 1 96 ? 2.996 12.867 18.016 1 93.88 96 LEU B O 1
ATOM 1626 N N . TRP B 1 97 ? 3.221 11.094 19.453 1 91.88 97 TRP B N 1
ATOM 1627 C CA . TRP B 1 97 ? 4.668 11.227 19.578 1 91.88 97 TRP B CA 1
ATOM 1628 C C . TRP B 1 97 ? 5.387 10.398 18.516 1 91.88 97 TRP B C 1
ATOM 1630 O O . TRP B 1 97 ? 4.996 9.266 18.234 1 91.88 97 TRP B O 1
ATOM 1640 N N . LEU B 1 98 ? 6.359 11.094 18 1 91.19 98 LEU B N 1
ATOM 1641 C CA . LEU B 1 98 ? 7.164 10.43 16.984 1 91.19 98 LEU B CA 1
ATOM 1642 C C . LEU B 1 98 ? 8.422 9.82 17.594 1 91.19 98 LEU B C 1
ATOM 1644 O O . LEU B 1 98 ? 8.82 10.188 18.703 1 91.19 98 LEU B O 1
ATOM 1648 N N . MET B 1 99 ? 8.805 8.852 16.859 1 88.44 99 MET B N 1
ATOM 1649 C CA . MET B 1 99 ? 10 8.156 17.328 1 88.44 99 MET B CA 1
ATOM 1650 C C . MET B 1 99 ? 11.172 8.406 16.375 1 88.44 99 MET B C 1
ATOM 1652 O O . MET B 1 99 ? 10.969 8.766 15.211 1 88.44 99 MET B O 1
ATOM 1656 N N . ASP B 1 100 ? 12.32 8.219 16.969 1 85.06 100 ASP B N 1
ATOM 1657 C CA . ASP B 1 100 ? 13.516 8.352 16.141 1 85.06 100 ASP B CA 1
ATOM 1658 C C . ASP B 1 100 ? 13.633 7.191 15.156 1 85.06 100 ASP B C 1
ATOM 1660 O O . ASP B 1 100 ? 13.469 6.031 15.539 1 85.06 100 ASP B O 1
ATOM 1664 N N . VAL B 1 101 ? 13.789 7.605 13.93 1 84.69 101 VAL B N 1
ATOM 1665 C CA . VAL B 1 101 ? 13.992 6.562 12.93 1 84.69 101 VAL B CA 1
ATOM 1666 C C . VAL B 1 101 ? 15.188 6.918 12.047 1 84.69 101 VAL B C 1
ATOM 1668 O O . VAL B 1 101 ? 15.523 8.094 11.891 1 84.69 101 VAL B O 1
ATOM 1671 N N . GLU B 1 102 ? 15.875 5.883 11.703 1 77.31 102 GLU B N 1
ATOM 1672 C CA . GLU B 1 102 ? 16.953 6.047 10.734 1 77.31 102 GLU B CA 1
ATOM 1673 C C . GLU B 1 102 ? 16.438 5.906 9.305 1 77.31 102 GLU B C 1
ATOM 1675 O O . GLU B 1 102 ? 15.609 5.031 9.023 1 77.31 102 GLU B O 1
ATOM 1680 N N . ARG B 1 103 ? 16.797 7.027 8.586 1 72.06 103 ARG B N 1
ATOM 1681 C CA . ARG B 1 103 ? 16.406 6.91 7.184 1 72.06 103 ARG B CA 1
ATOM 1682 C C . ARG B 1 103 ? 17.266 5.859 6.473 1 72.06 103 ARG B C 1
ATOM 1684 O O . ARG B 1 103 ? 18.484 5.887 6.555 1 72.06 103 ARG B O 1
ATOM 1691 N N . LYS B 1 104 ? 16.453 4.801 6.031 1 61.25 104 LYS B N 1
ATOM 1692 C CA . LYS B 1 104 ? 17.172 3.865 5.176 1 61.25 104 LYS B CA 1
ATOM 1693 C C . LYS B 1 104 ? 16.844 4.098 3.703 1 61.25 104 LYS B C 1
ATOM 1695 O O . LYS B 1 104 ? 15.672 4.125 3.32 1 61.25 104 LYS B O 1
ATOM 1700 N N . PRO B 1 105 ? 17.875 4.512 2.92 1 51.53 105 PRO B N 1
ATOM 1701 C CA . PRO B 1 105 ? 17.578 4.727 1.501 1 51.53 105 PRO B CA 1
ATOM 1702 C C . PRO B 1 105 ? 17.062 3.467 0.805 1 51.53 105 PRO B C 1
ATOM 1704 O O . PRO B 1 105 ? 17.484 2.355 1.148 1 51.53 105 PRO B O 1
ATOM 1707 N N . ILE B 1 106 ? 16 3.605 0.142 1 44.5 106 ILE B N 1
ATOM 1708 C CA . ILE B 1 106 ? 15.57 2.488 -0.696 1 44.5 106 ILE B CA 1
ATOM 1709 C C . ILE B 1 106 ? 16.594 2.264 -1.811 1 44.5 106 ILE B C 1
ATOM 1711 O O . ILE B 1 106 ? 17.156 3.221 -2.344 1 44.5 106 ILE B O 1
#

Sequence (212 aa):
MLSNGATFDYSSARFSLEAIDFNHSKTVVLLLHARGFYHYLCHDNLYLGMDLHTMTNVLRCVNNDDSTTTEVDHHGDIVAFTFQDSVLDKISHFVLWLMDVERKPIMLSNGATFDYSSARFSLEAIDFNHSKTVVLLLHARGFYHYLCHDNLYLGMDLHTMTNVLRCVNNDDSTTTEVDHHGDIVAFTFQDSVLDKISHFVLWLMDVERKPI

Organism: Vigna unguiculata (NCBI:txid3917)

Nearest PDB structures (foldseek):
  3l0x-assembly1_A  TM=8.584E-01  e=1.322E-07  Saccharomyces cerevisiae
  5iy4-assembly1_A  TM=8.632E-01  e=2.021E-07  Homo sapiens
  6cx2-assembly1_A  TM=8.454E-01  e=5.542E-07  Saccharomyces cerevisiae S288C
  3v61-assembly1_B  TM=8.118E-01  e=8.475E-07  Saccharomyces cerevisiae S288C
  5v7k-assembly1_A  TM=8.450E-01  e=1.602E-06  Saccharomyces cerevisiae S288C

InterPro domains:
  IPR000730 Proliferating cell nuclear antigen, PCNA [PR00339] (14-32)
  IPR000730 Proliferating cell nuclear antigen, PCNA [PR00339] (36-60)
  IPR000730 Proliferating cell nuclear antigen, PCNA [PR00339] (90-106)
  IPR000730 Proliferating cell nuclear antigen, PCNA [PTHR11352] (2-104)
  IPR022648 Proliferating cell nuclear antigen, PCNA, N-terminal [PF00705] (4-102)
  IPR046938 DNA clamp superfamily [SSF55979] (2-104)

Secondary structure (DSSP, 8-state):
----EEEEEE-SSEEEEEEEEGGGTEEEEEEEEGGGSS-----S-EEEEEEHHHHHHHHTT--TTSEEEEEE-TTSSEEEEEEE-TTT--EEEEEEE-B-------/----EEEEEE-SSEEEEEEEEGGGTEEEEEEEEGGGSS-----S-EEEEEEHHHHHHHHTT--TTSEEEEEE-TTSSEEEEEEE-TTT--EEEEEEE-B-------